Protein AF-A0A2V0QUT0-F1 (afdb_monomer_lite)

Organism: Pseudomonas syringae pv. actinidiae (NCBI:txid103796)

Foldseek 3Di:
DDDDDDDDDDDDDDDDDPPPVVPVVVVVVVVVVVVVVVVVVVPPDPPPPPPPPQPPVNVVVLVVVLLVVQLVPFLVVCCVVLVHDSVLSSVLSNVLVVVLVVLVVVLVVVVVVVCVVPVDDPDPVVVVVSVVVSLVVSLVVSLVVCCVSSVHDSVVSSVVSVVSVVVVVVVVVVSVVVSVVVVVVVVVVVVVVVVD

Secondary structure (DSSP, 8-state):
--------------------TTHHHHHHHHHHHHHHHHHHHTTS-----------HHHHHHHHHHHHHHHHHHHHHHHHHHHT--HHHHHHHHHHHHHHHHHHHHHHHHHHHHHHHHH-----HHHHHHHHHHHHHHHHHHHHHHHHHHHT--HHHHHHHHHHHHHHHHHHHHHHHHHHHHHHHHHHHHHHHHH--

Radius of gyration: 34.72 Å; chains: 1; bounding box: 83×50×93 Å

Sequence (196 aa):
MNNSWPSLIGFTDGNDFQINANTDDNAAMNEQKDSLNMTHSKQHTRQQPPVVHKTIRERALHATLFEVGGVILVAPLLAWIMDHSLAMMGIMTVMISTIAMLWNMLYNALFDRLRSRFGFAMTAMTRILHAIGFEAGLILAVVPLAAWWLSISLMQAFWLDIGLLLMFLPYTMLFNWAYDAVRERLVQRRMASCEA

Structure (mmCIF, N/CA/C/O backbone):
data_AF-A0A2V0QUT0-F1
#
_entry.id   AF-A0A2V0QUT0-F1
#
loop_
_atom_site.group_PDB
_atom_site.id
_atom_site.type_symbol
_atom_site.label_atom_id
_atom_site.label_alt_id
_atom_site.label_comp_id
_atom_site.label_asym_id
_atom_site.label_entity_id
_atom_site.label_seq_id
_atom_site.pdbx_PDB_ins_code
_atom_site.Cartn_x
_atom_site.Cartn_y
_atom_site.Cartn_z
_atom_site.occupancy
_atom_site.B_iso_or_equiv
_atom_site.auth_seq_id
_atom_site.auth_comp_id
_atom_site.auth_asym_id
_atom_site.auth_atom_id
_atom_site.pdbx_PDB_model_num
ATOM 1 N N . MET A 1 1 ? -47.576 36.867 56.689 1.00 32.44 1 MET A N 1
ATOM 2 C CA . MET A 1 1 ? -48.848 37.375 57.244 1.00 32.44 1 MET A CA 1
ATOM 3 C C . MET A 1 1 ? -49.885 36.270 57.143 1.00 32.44 1 MET A C 1
ATOM 5 O O . MET A 1 1 ? -50.057 35.757 56.048 1.00 32.44 1 MET A O 1
ATOM 9 N N . ASN A 1 2 ? -50.539 35.977 58.272 1.00 31.81 2 ASN A N 1
ATOM 10 C CA . ASN A 1 2 ? -51.772 35.195 58.450 1.00 31.81 2 ASN A CA 1
ATOM 11 C C . ASN A 1 2 ? -51.631 33.665 58.279 1.00 31.81 2 ASN A C 1
ATOM 13 O O . ASN A 1 2 ? -51.562 33.185 57.157 1.00 31.81 2 ASN A O 1
ATOM 17 N N . ASN A 1 3 ? -51.373 32.854 59.310 1.00 35.22 3 ASN A N 1
ATOM 18 C CA . ASN A 1 3 ? -52.036 32.600 60.608 1.00 35.22 3 ASN A CA 1
ATOM 19 C C . ASN A 1 3 ? -53.264 31.672 60.514 1.00 35.22 3 ASN A C 1
ATOM 21 O O . ASN A 1 3 ? -54.141 31.844 59.676 1.00 35.22 3 ASN A O 1
ATOM 25 N N . SER A 1 4 ? -53.329 30.784 61.514 1.00 33.59 4 SER A N 1
ATOM 26 C CA . SER A 1 4 ? -54.497 30.089 62.082 1.00 33.59 4 SER A CA 1
ATOM 27 C C . SER A 1 4 ? -55.149 28.937 61.307 1.00 33.59 4 SER A C 1
ATOM 29 O O . SER A 1 4 ? -56.007 29.132 60.456 1.00 33.59 4 SER A O 1
ATOM 31 N N . TRP A 1 5 ? -54.850 27.722 61.773 1.00 35.72 5 TRP A N 1
ATOM 32 C CA . TRP A 1 5 ? -55.839 26.650 61.922 1.00 35.72 5 TRP A CA 1
ATOM 33 C C . TRP A 1 5 ? -56.572 26.818 63.270 1.00 35.72 5 TRP A C 1
ATOM 35 O O . TRP A 1 5 ? -55.894 27.045 64.276 1.00 35.72 5 TRP A O 1
ATOM 45 N N . PRO A 1 6 ? -57.904 26.652 63.339 1.00 43.53 6 PRO A N 1
ATOM 46 C CA . PRO A 1 6 ? -58.617 26.215 64.544 1.00 43.53 6 PRO A CA 1
ATOM 47 C C . PRO A 1 6 ? -59.059 24.743 64.369 1.00 43.53 6 PRO A C 1
ATOM 49 O O . PRO A 1 6 ? -59.550 24.383 63.306 1.00 43.53 6 PRO A O 1
ATOM 52 N N . SER A 1 7 ? -58.678 23.823 65.271 1.00 43.28 7 SER A N 1
ATOM 53 C CA . SER A 1 7 ? -59.459 23.392 66.457 1.00 43.28 7 SER A CA 1
ATOM 54 C C . SER A 1 7 ? -60.676 22.517 66.023 1.00 43.28 7 SER A C 1
ATOM 56 O O . SER A 1 7 ? -61.341 22.859 65.061 1.00 43.28 7 SER A O 1
ATOM 58 N N . LEU A 1 8 ? -61.073 21.358 66.564 1.00 34.62 8 LEU A N 1
ATOM 59 C CA . LEU A 1 8 ? -60.828 20.563 67.771 1.00 34.62 8 LEU A CA 1
ATOM 60 C C . LEU A 1 8 ? -61.468 19.166 67.561 1.00 34.62 8 LEU A C 1
ATOM 62 O O . LEU A 1 8 ? -62.485 19.057 66.889 1.00 34.62 8 LEU A O 1
ATOM 66 N N . ILE A 1 9 ? -60.896 18.156 68.224 1.00 40.31 9 ILE A N 1
ATOM 67 C CA . ILE A 1 9 ? -61.542 17.003 68.888 1.00 40.31 9 ILE A CA 1
ATOM 68 C C . ILE A 1 9 ? -62.570 16.173 68.087 1.00 40.31 9 ILE A C 1
ATOM 70 O O . ILE A 1 9 ? -63.722 16.555 67.912 1.00 40.31 9 ILE A O 1
ATOM 74 N N . GLY A 1 10 ? -62.185 14.925 67.808 1.00 33.28 10 GLY A N 1
ATOM 75 C CA . GLY A 1 10 ? -63.090 13.782 67.681 1.00 33.28 10 GLY A CA 1
ATOM 76 C C . GLY A 1 10 ? -62.512 12.603 68.464 1.00 33.28 10 GLY A C 1
ATOM 77 O O . GLY A 1 10 ? -61.529 12.006 68.042 1.00 33.28 10 GLY A O 1
ATOM 78 N N . PHE A 1 11 ? -63.078 12.332 69.638 1.00 38.91 11 PHE A N 1
ATOM 79 C CA . PHE A 1 11 ? -62.821 11.151 70.461 1.00 38.91 11 PHE A CA 1
ATOM 80 C C . PHE A 1 11 ? -63.649 9.986 69.908 1.00 38.91 11 PHE A C 1
ATOM 82 O O . PHE A 1 11 ? -64.872 10.108 69.866 1.00 38.91 11 PHE A O 1
ATOM 89 N N . THR A 1 12 ? -63.013 8.876 69.524 1.00 38.84 12 THR A N 1
ATOM 90 C CA . THR A 1 12 ? -63.654 7.553 69.425 1.00 38.84 12 THR A CA 1
ATOM 91 C C . THR A 1 12 ? -62.654 6.461 69.801 1.00 38.84 12 THR A C 1
ATOM 93 O O . THR A 1 12 ? -61.480 6.534 69.444 1.00 38.84 12 THR A O 1
ATOM 96 N N . ASP A 1 13 ? -63.161 5.499 70.563 1.00 35.38 13 ASP A N 1
ATOM 97 C CA . ASP A 1 13 ? -62.482 4.479 71.357 1.00 35.38 13 ASP A CA 1
ATOM 98 C C . ASP A 1 13 ? -61.551 3.499 70.628 1.00 35.38 13 ASP A C 1
ATOM 100 O O . ASP A 1 13 ? -61.752 3.149 69.471 1.00 35.38 13 ASP A O 1
ATOM 104 N N . GLY A 1 14 ? -60.632 2.946 71.430 1.00 43.31 14 GLY A N 1
ATOM 105 C CA . GLY A 1 14 ? -60.569 1.498 71.636 1.00 43.31 14 GLY A CA 1
ATOM 106 C C . GLY A 1 14 ? -59.837 0.673 70.585 1.00 43.31 14 GLY A C 1
ATOM 107 O O . GLY A 1 14 ? -60.433 0.245 69.611 1.00 43.31 14 GLY A O 1
ATOM 108 N N . ASN A 1 15 ? -58.581 0.342 70.900 1.00 43.31 15 ASN A N 1
ATOM 109 C CA . ASN A 1 15 ? -57.864 -0.859 70.458 1.00 43.31 15 ASN A CA 1
ATOM 110 C C . ASN A 1 15 ? -58.026 -1.254 68.984 1.00 43.31 15 ASN A C 1
ATOM 112 O O . ASN A 1 15 ? -58.751 -2.192 68.697 1.00 43.31 15 ASN A O 1
ATOM 116 N N . ASP A 1 16 ? -57.254 -0.633 68.094 1.00 39.16 16 ASP A N 1
ATOM 117 C CA . ASP A 1 16 ? -56.779 -1.283 66.867 1.00 39.16 16 ASP A CA 1
ATOM 118 C C . ASP A 1 16 ? -55.697 -0.417 66.216 1.00 39.16 16 ASP A C 1
ATOM 120 O O . ASP A 1 16 ? -55.993 0.424 65.378 1.00 39.16 16 ASP A O 1
ATOM 124 N N . PHE A 1 17 ? -54.436 -0.584 66.629 1.00 39.31 17 PHE A N 1
ATOM 125 C CA . PHE A 1 17 ? -53.277 -0.436 65.736 1.00 39.31 17 PHE A CA 1
ATOM 126 C C . PHE A 1 17 ? -51.996 -0.875 66.464 1.00 39.31 17 PHE A C 1
ATOM 128 O O . PHE A 1 17 ? -51.245 -0.080 67.027 1.00 39.31 17 PHE A O 1
ATOM 135 N N . GLN A 1 18 ? -51.726 -2.182 66.454 1.00 35.16 18 GLN A N 1
ATOM 136 C CA . GLN A 1 18 ? -50.342 -2.650 66.512 1.00 35.16 18 GLN A CA 1
ATOM 137 C C . GLN A 1 18 ? -49.677 -2.165 65.217 1.00 35.16 18 GLN A C 1
ATOM 139 O O . GLN A 1 18 ? -49.856 -2.776 64.164 1.00 35.16 18 GLN A O 1
ATOM 144 N N . ILE A 1 19 ? -48.956 -1.041 65.278 1.00 44.16 19 ILE A N 1
ATOM 145 C CA . ILE A 1 19 ? -48.041 -0.636 64.208 1.00 44.16 19 ILE A CA 1
ATOM 146 C C . ILE A 1 19 ? -46.999 -1.745 64.104 1.00 44.16 19 ILE A C 1
ATOM 148 O O . ILE A 1 19 ? -46.105 -1.878 64.939 1.00 44.16 19 ILE A O 1
ATOM 152 N N . ASN A 1 20 ? -47.157 -2.576 63.081 1.00 45.06 20 ASN A N 1
ATOM 153 C CA . ASN A 1 20 ? -46.173 -3.555 62.671 1.00 45.06 20 ASN A CA 1
ATOM 154 C C . ASN A 1 20 ? -44.967 -2.802 62.087 1.00 45.06 20 ASN A C 1
ATOM 156 O O . ASN A 1 20 ? -44.839 -2.670 60.872 1.00 45.06 20 ASN A O 1
ATOM 160 N N . ALA A 1 21 ? -44.087 -2.310 62.966 1.00 49.50 21 ALA A N 1
ATOM 161 C CA . ALA A 1 21 ? -42.884 -1.542 62.632 1.00 49.50 21 ALA A CA 1
ATOM 162 C C . ALA A 1 21 ? -41.866 -2.306 61.756 1.00 49.50 21 ALA A C 1
ATOM 164 O O . ALA A 1 21 ? -40.842 -1.754 61.386 1.00 49.50 21 ALA A O 1
ATOM 165 N N . ASN A 1 22 ? -42.143 -3.562 61.393 1.00 50.84 22 ASN A N 1
ATOM 166 C CA . ASN A 1 22 ? -41.326 -4.337 60.463 1.00 50.84 22 ASN A CA 1
ATOM 167 C C . ASN A 1 22 ? -41.814 -4.272 59.006 1.00 50.84 22 ASN A C 1
ATOM 169 O O . ASN A 1 22 ? -41.121 -4.776 58.125 1.00 50.84 22 ASN A O 1
ATOM 173 N N . THR A 1 23 ? -42.996 -3.722 58.711 1.00 54.34 23 THR A N 1
ATOM 174 C CA . THR A 1 23 ? -43.533 -3.749 57.330 1.00 54.34 23 THR A CA 1
ATOM 175 C C . THR A 1 23 ? -43.026 -2.574 56.492 1.00 54.34 23 THR A C 1
ATOM 177 O O . THR A 1 23 ? -42.686 -2.763 55.324 1.00 54.34 23 THR A O 1
ATOM 180 N N . ASP A 1 24 ? -42.870 -1.399 57.103 1.00 53.47 24 ASP A N 1
ATOM 181 C CA . ASP A 1 24 ? -42.506 -0.166 56.393 1.00 53.47 24 ASP A CA 1
ATOM 182 C C . ASP A 1 24 ? -41.013 -0.125 56.012 1.00 53.47 24 ASP A C 1
ATOM 184 O O . ASP A 1 24 ? -40.660 0.270 54.899 1.00 53.47 24 ASP A O 1
ATOM 188 N N . ASP A 1 25 ? -40.135 -0.650 56.873 1.00 55.19 25 ASP A N 1
ATOM 189 C CA . ASP A 1 25 ? -38.687 -0.712 56.617 1.00 55.19 25 ASP A CA 1
ATOM 190 C C . ASP A 1 25 ? -38.337 -1.676 55.470 1.00 55.19 25 ASP A C 1
ATOM 192 O O . ASP A 1 25 ? -37.432 -1.425 54.668 1.00 55.19 25 ASP A O 1
ATOM 196 N N . ASN A 1 26 ? -39.086 -2.777 55.349 1.00 55.16 26 ASN A N 1
ATOM 197 C CA . ASN A 1 26 ? -38.903 -3.746 54.271 1.00 55.16 26 ASN A CA 1
ATOM 198 C C . ASN A 1 26 ? -39.417 -3.214 52.927 1.00 55.16 26 ASN A C 1
ATOM 200 O O . ASN A 1 26 ? -38.817 -3.522 51.896 1.00 55.16 26 ASN A O 1
ATOM 204 N N . ALA A 1 27 ? -40.475 -2.395 52.929 1.00 59.78 27 ALA A N 1
ATOM 205 C CA . ALA A 1 27 ? -41.004 -1.752 51.728 1.00 59.78 27 ALA A CA 1
ATOM 206 C C . ALA A 1 27 ? -40.027 -0.699 51.177 1.00 59.78 27 ALA A C 1
ATOM 208 O O . ALA A 1 27 ? -39.638 -0.780 50.010 1.00 59.78 27 ALA A O 1
ATOM 209 N N . ALA A 1 28 ? -39.526 0.198 52.034 1.00 60.75 28 ALA A N 1
ATOM 210 C CA . ALA A 1 28 ? -38.557 1.224 51.640 1.00 60.75 28 ALA A CA 1
ATOM 211 C C . ALA A 1 28 ? -37.230 0.616 51.145 1.00 60.75 28 ALA A C 1
ATOM 213 O O . ALA A 1 28 ? -36.623 1.099 50.185 1.00 60.75 28 ALA A O 1
ATOM 214 N N . MET A 1 29 ? -36.786 -0.490 51.755 1.00 59.19 29 MET A N 1
ATOM 215 C CA . MET A 1 29 ? -35.573 -1.186 51.327 1.00 59.19 29 MET A CA 1
ATOM 216 C C . MET A 1 29 ? -35.761 -1.962 50.011 1.00 59.19 29 MET A C 1
ATOM 218 O O . MET A 1 29 ? -34.781 -2.157 49.288 1.00 59.19 29 MET A O 1
ATOM 222 N N . ASN A 1 30 ? -36.989 -2.368 49.662 1.00 60.34 30 ASN A N 1
ATOM 223 C CA . ASN A 1 30 ? -37.300 -2.977 48.365 1.00 60.34 30 ASN A CA 1
ATOM 224 C C . ASN A 1 30 ? -37.398 -1.925 47.251 1.00 60.34 30 ASN A C 1
ATOM 226 O O . ASN A 1 30 ? -36.818 -2.125 46.190 1.00 60.34 30 ASN A O 1
ATOM 230 N N . GLU A 1 31 ? -38.007 -0.765 47.509 1.00 63.84 31 GLU A N 1
ATOM 231 C CA . GLU A 1 31 ? -38.060 0.348 46.545 1.00 63.84 31 GLU A CA 1
ATOM 232 C C . GLU A 1 31 ? -36.667 0.941 46.261 1.00 63.84 31 GLU A C 1
ATOM 234 O O . GLU A 1 31 ? -36.337 1.279 45.119 1.00 63.84 31 GLU A O 1
ATOM 239 N N . GLN A 1 32 ? -35.793 1.001 47.273 1.00 62.59 32 GLN A N 1
ATOM 240 C CA . GLN A 1 32 ? -34.389 1.397 47.108 1.00 62.59 32 GLN A CA 1
ATOM 241 C C . GLN A 1 32 ? -33.596 0.354 46.294 1.00 62.59 32 GLN A C 1
ATOM 243 O O . GLN A 1 32 ? -32.784 0.709 45.440 1.00 62.59 32 GLN A O 1
ATOM 248 N N . LYS A 1 33 ? -33.826 -0.946 46.521 1.00 60.00 33 LYS A N 1
ATOM 249 C CA . LYS A 1 33 ? -33.198 -2.025 45.735 1.00 60.00 33 LYS A CA 1
ATOM 250 C C . LYS A 1 33 ? -33.707 -2.052 44.297 1.00 60.00 33 LYS A C 1
ATOM 252 O O . LYS A 1 33 ? -32.902 -2.242 43.389 1.00 60.00 33 LYS A O 1
ATOM 257 N N . ASP A 1 34 ? -34.990 -1.796 44.079 1.00 62.72 34 ASP A N 1
ATOM 258 C CA . ASP A 1 34 ? -35.591 -1.732 42.748 1.00 62.72 34 ASP A CA 1
ATOM 259 C C . ASP A 1 34 ? -35.141 -0.487 41.981 1.00 62.72 34 ASP A C 1
ATOM 261 O O . ASP A 1 34 ? -34.829 -0.582 40.795 1.00 62.72 34 ASP A O 1
ATOM 265 N N . SER A 1 35 ? -34.987 0.661 42.645 1.00 61.22 35 SER A N 1
ATOM 266 C CA . SER A 1 35 ? -34.409 1.870 42.038 1.00 61.22 35 SER A CA 1
ATOM 267 C C . SER A 1 35 ? -32.905 1.734 41.754 1.00 61.22 35 SER A C 1
ATOM 269 O O . SER A 1 35 ? -32.439 2.180 40.699 1.00 61.22 35 SER A O 1
ATOM 271 N N . LEU A 1 36 ? -32.140 1.042 42.608 1.00 64.81 36 LEU A N 1
ATOM 272 C CA . LEU A 1 36 ? -30.736 0.690 42.347 1.00 64.81 36 LEU A CA 1
ATOM 273 C C . LEU A 1 36 ? -30.593 -0.332 41.206 1.00 64.81 36 LEU A C 1
ATOM 275 O O . LEU A 1 36 ? -29.752 -0.143 40.323 1.00 64.81 36 LEU A O 1
ATOM 279 N N . ASN A 1 37 ? -31.456 -1.350 41.146 1.00 58.41 37 ASN A N 1
ATOM 280 C CA . ASN A 1 37 ? -31.514 -2.310 40.038 1.00 58.41 37 ASN A CA 1
ATOM 281 C C . ASN A 1 37 ? -31.950 -1.637 38.723 1.00 58.41 37 ASN A C 1
ATOM 283 O O . ASN A 1 37 ? -31.393 -1.930 37.664 1.00 58.41 37 ASN A O 1
ATOM 287 N N . MET A 1 38 ? -32.876 -0.674 38.778 1.00 59.25 38 MET A N 1
ATOM 288 C CA . MET A 1 38 ? -33.303 0.146 37.633 1.00 59.25 38 MET A CA 1
ATOM 289 C C . MET A 1 38 ? -32.216 1.105 37.138 1.00 59.25 38 MET A C 1
ATOM 291 O O . MET A 1 38 ? -32.172 1.431 35.950 1.00 59.25 38 MET A O 1
ATOM 295 N N . THR A 1 39 ? -31.321 1.548 38.021 1.00 56.06 39 THR A N 1
ATOM 296 C CA . THR A 1 39 ? -30.190 2.409 37.647 1.00 56.06 39 THR A CA 1
ATOM 297 C C . THR A 1 39 ? -29.043 1.584 37.053 1.00 56.06 39 THR A C 1
ATOM 299 O O . THR A 1 39 ? -28.431 2.005 36.070 1.00 56.06 39 THR A O 1
ATOM 302 N N . HIS A 1 40 ? -28.813 0.365 37.557 1.00 53.00 40 HIS A N 1
ATOM 303 C CA . HIS A 1 40 ? -27.821 -0.563 37.004 1.00 53.00 40 HIS A CA 1
ATOM 304 C C . HIS A 1 40 ? -28.252 -1.236 35.687 1.00 53.00 40 HIS A C 1
ATOM 306 O O . HIS A 1 40 ? -27.394 -1.499 34.841 1.00 53.00 40 HIS A O 1
ATOM 312 N N . SER A 1 41 ? -29.551 -1.461 35.443 1.00 52.38 41 SER A N 1
ATOM 313 C CA . SER A 1 41 ? -30.016 -2.066 34.178 1.00 52.38 41 SER A CA 1
ATOM 314 C C . SER A 1 41 ? -29.952 -1.104 32.982 1.00 52.38 41 SER A C 1
ATOM 316 O O . SER A 1 41 ? -29.818 -1.537 31.835 1.00 52.38 41 SER A O 1
ATOM 318 N N . LYS A 1 42 ? -29.962 0.214 33.224 1.00 49.19 42 LYS A N 1
ATOM 319 C CA . LYS A 1 42 ? -29.945 1.228 32.156 1.00 49.19 42 LYS A CA 1
ATOM 320 C C . LYS A 1 42 ? -28.586 1.437 31.481 1.00 49.19 42 LYS A C 1
ATOM 322 O O . LYS A 1 42 ? -28.530 2.158 30.487 1.00 49.19 42 LYS A O 1
ATOM 327 N N . GLN A 1 43 ? -27.501 0.818 31.955 1.00 50.22 43 GLN A N 1
ATOM 328 C CA . GLN A 1 43 ? -26.152 1.094 31.432 1.00 50.22 43 GLN A CA 1
ATOM 329 C C . GLN A 1 43 ? -25.516 -0.012 30.575 1.00 50.22 43 GLN A C 1
ATOM 331 O O . GLN A 1 43 ? -24.458 0.232 29.996 1.00 50.22 43 GLN A O 1
ATOM 336 N N . HIS A 1 44 ? -26.158 -1.171 30.382 1.00 49.75 44 HIS A N 1
ATOM 337 C CA . HIS A 1 44 ? -25.551 -2.289 29.635 1.00 49.75 44 HIS A CA 1
ATOM 338 C C . HIS A 1 44 ? -26.181 -2.642 28.283 1.00 49.75 44 HIS A C 1
ATOM 340 O O . HIS A 1 44 ? -25.925 -3.714 27.744 1.00 49.75 44 HIS A O 1
ATOM 346 N N . THR A 1 45 ? -26.898 -1.703 27.661 1.00 49.19 45 THR A N 1
ATOM 347 C CA . THR A 1 45 ? -27.343 -1.860 26.267 1.00 49.19 45 THR A CA 1
ATOM 348 C C . THR A 1 45 ? -27.014 -0.622 25.439 1.00 49.19 45 THR A C 1
ATOM 350 O O . THR A 1 45 ? -27.884 -0.024 24.812 1.00 49.19 45 THR A O 1
ATOM 353 N N . ARG A 1 46 ? -25.732 -0.223 25.375 1.00 46.41 46 ARG A N 1
ATOM 354 C CA . ARG A 1 46 ? -25.273 0.454 24.151 1.00 46.41 46 ARG A CA 1
ATOM 355 C C . ARG A 1 46 ? -25.384 -0.582 23.042 1.00 46.41 46 ARG A C 1
ATOM 357 O O . ARG A 1 46 ? -24.475 -1.387 22.857 1.00 46.41 46 ARG A O 1
ATOM 364 N N . GLN A 1 47 ? -26.531 -0.597 22.370 1.00 47.03 47 GLN A N 1
ATOM 365 C CA . GLN A 1 47 ? -26.724 -1.344 21.143 1.00 47.03 47 GLN A CA 1
ATOM 366 C C . GLN A 1 47 ? -25.622 -0.899 20.185 1.00 47.03 47 GLN A C 1
ATOM 368 O O . GLN A 1 47 ? -25.636 0.220 19.674 1.00 47.03 47 GLN A O 1
ATOM 373 N N . GLN A 1 48 ? -24.606 -1.744 20.019 1.00 45.56 48 GLN A N 1
ATOM 374 C CA . GLN A 1 48 ? -23.706 -1.595 18.892 1.00 45.56 48 GLN A CA 1
ATOM 375 C C . GLN A 1 48 ? -24.597 -1.693 17.649 1.00 45.56 48 GLN A C 1
ATOM 377 O O . GLN A 1 48 ? -25.416 -2.617 17.590 1.00 45.56 48 GLN A O 1
ATOM 382 N N . PRO A 1 49 ? -24.517 -0.740 16.702 1.00 45.75 49 PRO A N 1
ATOM 383 C CA . PRO A 1 49 ? -25.309 -0.821 15.484 1.00 45.75 49 PRO A CA 1
ATOM 384 C C . PRO A 1 49 ? -25.074 -2.199 14.851 1.00 45.75 49 PRO A C 1
ATOM 386 O O . PRO A 1 49 ? -23.937 -2.684 14.898 1.00 45.75 49 PRO A O 1
ATOM 389 N N . PRO A 1 50 ? -26.116 -2.861 14.313 1.00 48.12 50 PRO A N 1
ATOM 390 C CA . PRO A 1 50 ? -25.979 -4.187 13.730 1.00 48.12 50 PRO A CA 1
ATOM 391 C C . PRO A 1 50 ? -24.838 -4.146 12.716 1.00 48.12 50 PRO A C 1
ATOM 393 O O . PRO A 1 50 ? -24.891 -3.406 11.734 1.00 48.12 50 PRO A O 1
ATOM 396 N N . VAL A 1 51 ? -23.763 -4.881 13.005 1.00 51.53 51 VAL A N 1
ATOM 397 C CA . VAL A 1 51 ? -22.561 -4.890 12.173 1.00 51.53 51 VAL A CA 1
ATOM 398 C C . VAL A 1 51 ? -22.972 -5.528 10.853 1.00 51.53 51 VAL A C 1
ATOM 400 O O . VAL A 1 51 ? -23.108 -6.747 10.774 1.00 51.53 51 VAL A O 1
ATOM 403 N N . VAL A 1 52 ? -23.261 -4.706 9.838 1.00 55.66 52 VAL A N 1
ATOM 404 C CA . VAL A 1 52 ? -23.717 -5.173 8.524 1.00 55.66 52 VAL A CA 1
ATOM 405 C C . VAL A 1 52 ? -22.642 -6.102 7.975 1.00 55.66 52 VAL A C 1
ATOM 407 O O . VAL A 1 52 ? -21.578 -5.666 7.531 1.00 55.66 52 VAL A O 1
ATOM 410 N N . HIS A 1 53 ? -22.893 -7.406 8.061 1.00 53.34 53 HIS A N 1
ATOM 411 C CA . HIS A 1 53 ? -21.922 -8.412 7.676 1.00 53.34 53 HIS A CA 1
ATOM 412 C C . HIS A 1 53 ? -21.843 -8.417 6.148 1.00 53.34 53 HIS A C 1
ATOM 414 O O . HIS A 1 53 ? -22.676 -9.026 5.478 1.00 53.34 53 HIS A O 1
ATOM 420 N N . LYS A 1 54 ? -20.863 -7.690 5.587 1.00 57.69 54 LYS A N 1
ATOM 421 C CA . LYS A 1 54 ? -20.561 -7.724 4.147 1.00 57.69 54 LYS A CA 1
ATOM 422 C C . LYS A 1 54 ? -20.404 -9.187 3.744 1.00 57.69 54 LYS A C 1
ATOM 424 O O . LYS A 1 54 ? -19.504 -9.867 4.253 1.00 57.69 54 LYS A O 1
ATOM 429 N N . THR A 1 55 ? -21.290 -9.662 2.872 1.00 75.56 55 THR A N 1
ATOM 430 C CA . THR A 1 55 ? -21.284 -11.037 2.370 1.00 75.56 55 THR A CA 1
ATOM 431 C C . THR A 1 55 ? -19.927 -11.324 1.730 1.00 75.56 55 THR A C 1
ATOM 433 O O . THR A 1 55 ? -19.324 -10.428 1.141 1.00 75.56 55 THR A O 1
ATOM 436 N N . ILE A 1 56 ? -19.437 -12.565 1.795 1.00 72.94 56 ILE A N 1
ATOM 437 C CA . ILE A 1 56 ? -18.142 -12.949 1.197 1.00 72.94 56 ILE A CA 1
ATOM 438 C C . ILE A 1 56 ? -18.045 -12.520 -0.279 1.00 72.94 56 ILE A C 1
ATOM 440 O O . ILE A 1 56 ? -16.998 -12.057 -0.718 1.00 72.94 56 ILE A O 1
ATOM 444 N N . ARG A 1 57 ? -19.166 -12.561 -1.015 1.00 71.25 57 ARG A N 1
ATOM 445 C CA . ARG A 1 57 ? -19.264 -12.065 -2.397 1.00 71.25 57 ARG A CA 1
ATOM 446 C C . ARG A 1 57 ? -19.020 -10.559 -2.534 1.00 71.25 57 ARG A C 1
ATOM 448 O O . ARG A 1 57 ? -18.330 -10.159 -3.460 1.00 71.25 57 ARG A O 1
ATOM 455 N N . GLU A 1 58 ? -19.536 -9.730 -1.623 1.00 74.81 58 GLU A N 1
ATOM 456 C CA . GLU A 1 58 ? -19.284 -8.277 -1.639 1.00 74.81 58 GLU A CA 1
ATOM 457 C C . GLU A 1 58 ? -17.817 -7.968 -1.334 1.00 74.81 58 GLU A C 1
ATOM 459 O O . GLU A 1 58 ? -17.243 -7.058 -1.921 1.00 74.81 58 GLU A O 1
ATOM 464 N N . ARG A 1 59 ? -17.194 -8.743 -0.439 1.00 76.12 59 ARG A N 1
ATOM 465 C CA . ARG A 1 59 ? -15.773 -8.589 -0.101 1.00 76.12 59 ARG A CA 1
ATOM 466 C C . ARG A 1 59 ? -14.873 -8.978 -1.269 1.00 76.12 59 ARG A C 1
ATOM 468 O O . ARG A 1 59 ? -13.948 -8.239 -1.578 1.00 76.12 59 ARG A O 1
ATOM 475 N N . ALA A 1 60 ? -15.174 -10.099 -1.924 1.00 76.25 60 ALA A N 1
ATOM 476 C CA . ALA A 1 60 ? -14.443 -10.548 -3.102 1.00 76.25 60 ALA A CA 1
ATOM 477 C C . ALA A 1 60 ? -14.585 -9.547 -4.256 1.00 76.25 60 ALA A C 1
ATOM 479 O O . ALA A 1 60 ? -13.580 -9.119 -4.805 1.00 76.25 60 ALA A O 1
ATOM 480 N N . LEU A 1 61 ? -15.810 -9.098 -4.559 1.00 80.56 61 LEU A N 1
ATOM 481 C CA . LEU A 1 61 ? -16.050 -8.094 -5.599 1.00 80.56 61 LEU A CA 1
ATOM 482 C C . LEU A 1 61 ? -15.291 -6.791 -5.311 1.00 80.56 61 LEU A C 1
ATOM 484 O O . LEU A 1 61 ? -14.641 -6.258 -6.203 1.00 80.56 61 LEU A O 1
ATOM 488 N N . HIS A 1 62 ? -15.349 -6.298 -4.070 1.00 77.12 62 HIS A N 1
ATOM 489 C CA . HIS A 1 62 ? -14.621 -5.101 -3.655 1.00 77.12 62 HIS A CA 1
ATOM 490 C C . HIS A 1 62 ? -13.108 -5.282 -3.832 1.00 77.12 62 HIS A C 1
ATOM 492 O O . HIS A 1 62 ? -12.472 -4.418 -4.426 1.00 77.12 62 HIS A O 1
ATOM 498 N N . ALA A 1 63 ? -12.540 -6.396 -3.358 1.00 77.31 63 ALA A N 1
ATOM 499 C CA . ALA A 1 63 ? -11.111 -6.679 -3.488 1.00 77.31 63 ALA A CA 1
ATOM 500 C C . ALA A 1 63 ? -10.678 -6.754 -4.961 1.00 77.31 63 ALA A C 1
ATOM 502 O O . ALA A 1 63 ? -9.709 -6.107 -5.344 1.00 77.31 63 ALA A O 1
ATOM 503 N N . THR A 1 64 ? -11.441 -7.453 -5.806 1.00 81.06 64 THR A N 1
ATOM 504 C CA . THR A 1 64 ? -11.145 -7.559 -7.240 1.00 81.06 64 THR A CA 1
ATOM 505 C C . THR A 1 64 ? -11.262 -6.213 -7.956 1.00 81.06 64 THR A C 1
ATOM 507 O O . THR A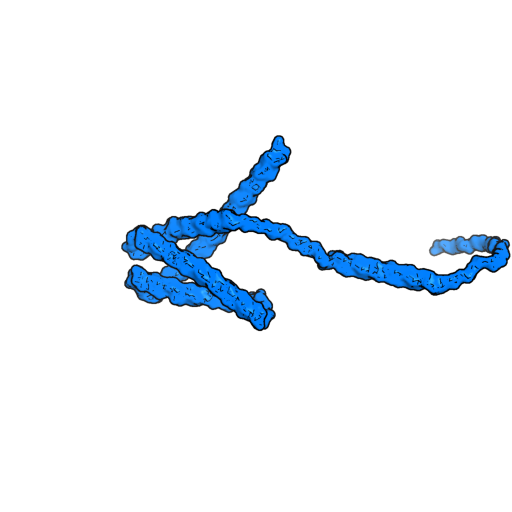 1 64 ? -10.392 -5.867 -8.748 1.00 81.06 64 THR A O 1
ATOM 510 N N . LEU A 1 65 ? -12.305 -5.422 -7.679 1.00 84.12 65 LEU A N 1
ATOM 511 C CA . LEU A 1 65 ? -12.457 -4.075 -8.248 1.00 84.12 65 LEU A CA 1
ATOM 512 C C . LEU A 1 65 ? -11.313 -3.151 -7.824 1.00 84.12 65 LEU A C 1
ATOM 514 O O . LEU A 1 65 ? -10.806 -2.390 -8.646 1.00 84.12 65 LEU A O 1
ATOM 518 N N . PHE A 1 66 ? -10.909 -3.232 -6.558 1.00 82.12 66 PHE A N 1
ATOM 519 C CA . PHE A 1 66 ? -9.807 -2.451 -6.014 1.00 82.12 66 PHE A CA 1
ATOM 520 C C . PHE A 1 66 ? -8.478 -2.806 -6.685 1.00 82.12 66 PHE A C 1
ATOM 522 O O . PHE A 1 66 ? -7.736 -1.908 -7.084 1.00 82.12 66 PHE A O 1
ATOM 529 N N . GLU A 1 67 ? -8.207 -4.101 -6.844 1.00 84.50 67 GLU A N 1
ATOM 530 C CA . GLU A 1 67 ? -6.988 -4.614 -7.467 1.00 84.50 67 GLU A CA 1
ATOM 531 C C . GLU A 1 67 ? -6.921 -4.244 -8.952 1.00 84.50 67 GLU A C 1
ATOM 533 O O . GLU A 1 67 ? -5.935 -3.661 -9.399 1.00 84.50 67 GLU A O 1
ATOM 538 N N . VAL A 1 68 ? -8.002 -4.470 -9.707 1.00 86.06 68 VAL A N 1
ATOM 539 C CA . VAL A 1 68 ? -8.076 -4.101 -11.130 1.00 86.06 68 VAL A CA 1
ATOM 540 C C . VAL A 1 68 ? -7.946 -2.588 -11.317 1.00 86.06 68 VAL A C 1
ATOM 542 O O . VAL A 1 68 ? -7.187 -2.144 -12.178 1.00 86.06 68 VAL A O 1
ATOM 545 N N . GLY A 1 69 ? -8.635 -1.786 -10.500 1.00 85.38 69 GLY A N 1
ATOM 546 C CA . GLY A 1 69 ? -8.514 -0.327 -10.539 1.00 85.38 69 GLY A CA 1
ATOM 547 C C . GLY A 1 69 ? -7.098 0.151 -10.209 1.00 85.38 69 GLY A C 1
ATOM 548 O O . GLY A 1 69 ? -6.580 1.047 -10.876 1.00 85.38 69 GLY A O 1
ATOM 549 N N . GLY A 1 70 ? -6.441 -0.501 -9.246 1.00 85.31 70 GLY A N 1
ATOM 550 C CA . GLY A 1 70 ? -5.057 -0.227 -8.879 1.00 85.31 70 GLY A CA 1
ATOM 551 C C . GLY A 1 70 ? -4.102 -0.522 -10.033 1.00 85.31 70 GLY A C 1
ATOM 552 O O . GLY A 1 70 ? -3.282 0.324 -10.374 1.00 85.31 70 GLY A O 1
ATOM 553 N N . VAL A 1 71 ? -4.251 -1.670 -10.698 1.00 86.38 71 VAL A N 1
ATOM 554 C CA . VAL A 1 71 ? -3.432 -2.036 -11.866 1.00 86.38 71 VAL A CA 1
ATOM 555 C C . VAL A 1 71 ? -3.621 -1.052 -13.020 1.00 86.38 71 VAL A C 1
ATOM 557 O O . VAL A 1 71 ? -2.635 -0.606 -13.605 1.00 86.38 71 VAL A O 1
ATOM 560 N N . ILE A 1 72 ? -4.865 -0.668 -13.321 1.00 88.12 72 ILE A N 1
ATOM 561 C CA . ILE A 1 72 ? -5.177 0.298 -14.386 1.00 88.12 72 ILE A CA 1
ATOM 562 C C . ILE A 1 72 ? -4.570 1.676 -14.096 1.00 88.12 72 ILE A C 1
ATOM 564 O O . ILE A 1 72 ? -4.171 2.367 -15.029 1.00 88.12 72 ILE A O 1
ATOM 568 N N . LEU A 1 73 ? -4.483 2.080 -12.828 1.00 87.94 73 LEU A N 1
ATOM 569 C CA . LEU A 1 73 ? -3.896 3.362 -12.439 1.00 87.94 73 LEU A CA 1
ATOM 570 C C . LEU A 1 73 ? -2.361 3.319 -12.450 1.00 87.94 73 LEU A C 1
ATOM 572 O O . LEU A 1 73 ? -1.709 4.200 -13.008 1.00 87.94 73 LEU A O 1
ATOM 576 N N . VAL A 1 74 ? -1.784 2.299 -11.815 1.00 89.25 74 VAL A N 1
ATOM 577 C CA . VAL A 1 74 ? -0.352 2.244 -11.503 1.00 89.25 74 VAL A CA 1
ATOM 578 C C . VAL A 1 74 ? 0.477 1.782 -12.692 1.00 89.25 74 VAL A C 1
ATOM 580 O O . VAL A 1 74 ? 1.537 2.352 -12.945 1.00 89.25 74 VAL A O 1
ATOM 583 N N . ALA A 1 75 ? 0.007 0.796 -13.460 1.00 89.06 75 ALA A N 1
ATOM 584 C CA . ALA A 1 75 ? 0.804 0.233 -14.546 1.00 89.06 75 ALA A CA 1
ATOM 585 C C . ALA A 1 75 ? 1.132 1.256 -15.655 1.00 89.06 75 ALA A C 1
ATOM 587 O O . ALA A 1 75 ? 2.299 1.321 -16.048 1.00 89.06 75 ALA A O 1
ATOM 588 N N . PRO A 1 76 ? 0.189 2.094 -16.142 1.00 87.75 76 PRO A N 1
ATOM 589 C CA . PRO A 1 76 ? 0.509 3.130 -17.126 1.00 87.75 76 PRO A CA 1
ATOM 590 C C . PRO A 1 76 ? 1.416 4.222 -16.562 1.00 87.75 76 PRO A C 1
ATOM 592 O O . PRO A 1 76 ? 2.301 4.702 -17.266 1.00 87.75 76 PRO A O 1
ATOM 595 N N . LEU A 1 77 ? 1.225 4.593 -15.292 1.00 88.00 77 LEU A N 1
ATOM 596 C CA . LEU A 1 77 ? 2.048 5.603 -14.633 1.00 88.00 77 LEU A CA 1
ATOM 597 C C . LEU A 1 77 ? 3.503 5.134 -14.514 1.00 88.00 77 LEU A C 1
ATOM 599 O O . LEU A 1 77 ? 4.416 5.863 -14.897 1.00 88.00 77 LEU A O 1
ATOM 603 N N . LEU A 1 78 ? 3.720 3.906 -14.036 1.00 88.81 78 LEU A N 1
ATOM 604 C CA . LEU A 1 78 ? 5.056 3.318 -13.948 1.00 88.81 78 LEU A CA 1
ATOM 605 C C . LEU A 1 78 ? 5.685 3.136 -15.330 1.00 88.81 78 LEU A C 1
ATOM 607 O O . LEU A 1 78 ? 6.865 3.431 -15.489 1.00 88.81 78 LEU A O 1
ATOM 611 N N . ALA A 1 79 ? 4.909 2.712 -16.332 1.00 89.44 79 ALA A N 1
ATOM 612 C CA . ALA A 1 79 ? 5.398 2.562 -17.704 1.00 89.44 79 ALA A CA 1
ATOM 613 C C . ALA A 1 79 ? 5.884 3.894 -18.279 1.00 89.44 79 ALA A C 1
ATOM 615 O O . ALA A 1 79 ? 6.928 3.940 -18.922 1.00 89.44 79 ALA A O 1
ATOM 616 N N . TRP A 1 80 ? 5.160 4.976 -17.992 1.00 88.44 80 TRP A N 1
ATOM 617 C CA . TRP A 1 80 ? 5.525 6.316 -18.431 1.00 88.44 80 TRP A CA 1
ATOM 618 C C . TRP A 1 80 ? 6.761 6.871 -17.710 1.00 88.44 80 TRP A C 1
ATOM 620 O O . TRP A 1 80 ? 7.616 7.472 -18.351 1.00 88.44 80 TRP A O 1
ATOM 630 N N . ILE A 1 81 ? 6.883 6.658 -16.395 1.00 87.25 81 ILE A N 1
ATOM 631 C CA . ILE A 1 81 ? 8.023 7.165 -15.610 1.00 87.25 81 ILE A CA 1
ATOM 632 C C . ILE A 1 81 ? 9.302 6.361 -15.888 1.00 87.25 81 ILE A C 1
ATOM 634 O O . ILE A 1 81 ? 10.386 6.937 -15.942 1.00 87.25 81 ILE A O 1
ATOM 638 N N . MET A 1 82 ? 9.184 5.039 -16.027 1.00 86.69 82 MET A N 1
ATOM 639 C CA . MET A 1 82 ? 10.325 4.121 -16.125 1.00 86.69 82 MET A CA 1
ATOM 640 C C . MET A 1 82 ? 10.678 3.737 -17.570 1.00 86.69 82 MET A C 1
ATOM 642 O O . MET A 1 82 ? 11.579 2.931 -17.769 1.00 86.69 82 MET A O 1
ATOM 646 N N . ASP A 1 83 ? 9.968 4.283 -18.563 1.00 85.88 83 ASP A N 1
ATOM 647 C CA . ASP A 1 83 ? 10.154 4.009 -19.999 1.00 85.88 83 ASP A CA 1
ATOM 648 C C . ASP A 1 83 ? 10.169 2.502 -20.340 1.00 85.88 83 ASP A C 1
ATOM 650 O O . ASP A 1 83 ? 10.942 1.998 -21.156 1.00 85.88 83 ASP A O 1
ATOM 654 N N . HIS A 1 84 ? 9.301 1.745 -19.665 1.00 87.62 84 HIS A N 1
ATOM 655 C CA . HIS A 1 84 ? 9.168 0.299 -19.826 1.00 87.62 84 HIS A CA 1
ATOM 656 C C . HIS A 1 84 ? 7.810 -0.081 -20.414 1.00 87.62 84 HIS A C 1
ATOM 658 O O . HIS A 1 84 ? 6.827 0.653 -20.330 1.00 87.62 84 HIS A O 1
ATOM 664 N N . SER A 1 85 ? 7.726 -1.287 -20.987 1.00 91.50 85 SER A N 1
ATOM 665 C CA . SER A 1 85 ? 6.473 -1.777 -21.568 1.00 91.50 85 SER A CA 1
ATOM 666 C C . SER A 1 85 ? 5.346 -1.879 -20.529 1.00 91.50 85 SER A C 1
ATOM 668 O O . SER A 1 85 ? 5.553 -2.327 -19.396 1.00 91.50 85 SER A O 1
ATOM 670 N N . LEU A 1 86 ? 4.121 -1.541 -20.947 1.00 89.31 86 LEU A N 1
ATOM 671 C CA . LEU A 1 86 ? 2.933 -1.601 -20.089 1.00 89.31 86 LEU A CA 1
ATOM 672 C C . LEU A 1 86 ? 2.696 -3.004 -19.513 1.00 89.31 86 LEU A C 1
ATOM 674 O O . LEU A 1 86 ? 2.302 -3.137 -18.360 1.00 89.31 86 LEU A O 1
ATOM 678 N N . ALA A 1 87 ? 2.968 -4.053 -20.293 1.00 88.44 87 ALA A N 1
ATOM 679 C CA . ALA A 1 87 ? 2.824 -5.433 -19.839 1.00 88.44 87 ALA A CA 1
ATOM 680 C C . ALA A 1 87 ? 3.783 -5.757 -18.680 1.00 88.44 87 ALA A C 1
ATOM 682 O O . ALA A 1 87 ? 3.363 -6.329 -17.675 1.00 88.44 87 ALA A O 1
ATOM 683 N N . MET A 1 88 ? 5.050 -5.342 -18.785 1.00 88.19 88 MET A N 1
ATOM 684 C CA . MET A 1 88 ? 6.052 -5.559 -17.736 1.00 88.19 88 MET A CA 1
ATOM 685 C C . MET A 1 88 ? 5.695 -4.812 -16.445 1.00 88.19 88 MET A C 1
ATOM 687 O O . MET A 1 88 ? 5.818 -5.375 -15.356 1.00 88.19 88 MET A O 1
ATOM 691 N N . MET A 1 89 ? 5.206 -3.574 -16.561 1.00 90.88 89 MET A N 1
ATOM 692 C CA . MET A 1 89 ? 4.754 -2.788 -15.406 1.00 90.88 89 MET 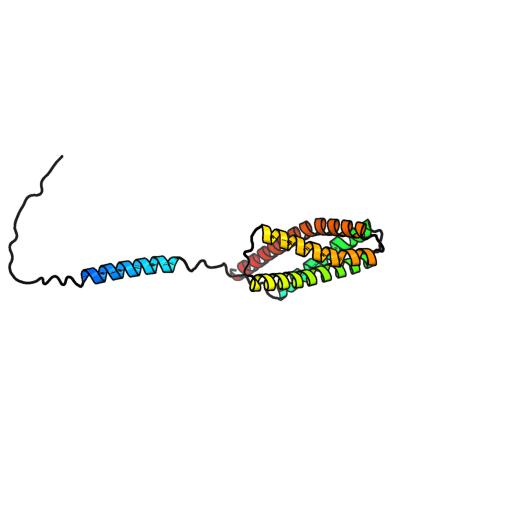A CA 1
ATOM 693 C C . MET A 1 89 ? 3.445 -3.314 -14.812 1.00 90.88 89 MET A C 1
ATOM 695 O O . MET A 1 89 ? 3.260 -3.281 -13.596 1.00 90.88 89 MET A O 1
ATOM 699 N N . GLY A 1 90 ? 2.553 -3.855 -15.644 1.00 89.19 90 GLY A N 1
ATOM 700 C CA . GLY A 1 90 ? 1.326 -4.517 -15.206 1.00 89.19 90 GLY A CA 1
ATOM 701 C C . GLY A 1 90 ? 1.614 -5.736 -14.335 1.00 89.19 90 GLY A C 1
ATOM 702 O O . GLY A 1 90 ? 1.088 -5.832 -13.228 1.00 89.19 90 GLY A O 1
ATOM 703 N N . ILE A 1 91 ? 2.512 -6.620 -14.786 1.00 91.19 91 ILE A N 1
ATOM 704 C CA . ILE A 1 91 ? 2.950 -7.792 -14.008 1.00 91.19 91 ILE A CA 1
ATOM 705 C C . ILE A 1 91 ? 3.572 -7.350 -12.680 1.00 91.19 91 ILE A C 1
ATOM 707 O O . ILE A 1 91 ? 3.199 -7.863 -11.627 1.00 91.19 91 ILE A O 1
ATOM 711 N N . MET A 1 92 ? 4.463 -6.356 -12.713 1.00 90.44 92 MET A N 1
ATOM 712 C CA . MET A 1 92 ? 5.095 -5.822 -11.506 1.00 90.44 92 MET A CA 1
ATOM 713 C C . MET A 1 92 ? 4.063 -5.266 -10.512 1.00 90.44 92 MET A C 1
ATOM 715 O O . MET A 1 92 ? 4.130 -5.553 -9.320 1.00 90.44 92 MET A O 1
ATOM 719 N N . THR A 1 93 ? 3.061 -4.535 -11.001 1.00 89.81 93 THR A N 1
ATOM 720 C CA . THR A 1 93 ? 1.986 -3.971 -10.170 1.00 89.81 93 THR A CA 1
ATOM 721 C C . THR A 1 93 ? 1.143 -5.065 -9.506 1.00 89.81 93 THR A C 1
ATOM 723 O O . THR A 1 93 ? 0.814 -4.972 -8.321 1.00 89.81 93 THR A O 1
ATOM 726 N N . VAL A 1 94 ? 0.829 -6.141 -10.235 1.00 89.75 94 VAL A N 1
ATOM 727 C CA . VAL A 1 94 ? 0.144 -7.318 -9.672 1.00 89.75 94 VAL A CA 1
ATOM 728 C C . VAL A 1 94 ? 1.011 -7.996 -8.603 1.00 89.75 94 VAL A C 1
ATOM 730 O O . VAL A 1 94 ? 0.516 -8.342 -7.531 1.00 89.75 94 VAL A O 1
ATOM 733 N N . MET A 1 95 ? 2.320 -8.132 -8.835 1.00 90.75 95 MET A N 1
ATOM 734 C CA . MET A 1 95 ? 3.243 -8.691 -7.838 1.00 90.75 95 MET A CA 1
ATOM 735 C C . MET A 1 95 ? 3.299 -7.836 -6.566 1.00 90.75 95 MET A C 1
ATOM 737 O O . MET A 1 95 ? 3.162 -8.377 -5.468 1.00 90.75 95 MET A O 1
ATOM 741 N N . ILE A 1 96 ? 3.452 -6.513 -6.698 1.00 90.06 96 ILE A N 1
ATOM 742 C CA . ILE A 1 96 ? 3.496 -5.587 -5.556 1.00 90.06 96 ILE A CA 1
ATOM 743 C C . ILE A 1 96 ? 2.184 -5.635 -4.773 1.00 90.06 96 ILE A C 1
ATOM 745 O O . ILE A 1 96 ? 2.216 -5.774 -3.554 1.00 90.06 96 ILE A O 1
ATOM 749 N N . SER A 1 97 ? 1.034 -5.554 -5.447 1.00 87.31 97 SER A N 1
ATOM 750 C CA . SER A 1 97 ? -0.274 -5.592 -4.773 1.00 87.31 97 SER A CA 1
ATOM 751 C C . SER A 1 97 ? -0.508 -6.916 -4.040 1.00 87.31 97 SER A C 1
ATOM 753 O O . SER A 1 97 ? -0.976 -6.912 -2.900 1.00 87.31 97 SER A O 1
ATOM 755 N N . THR A 1 98 ? -0.087 -8.039 -4.628 1.00 89.06 98 THR A N 1
ATOM 756 C CA . THR A 1 98 ? -0.139 -9.354 -3.975 1.00 89.06 98 THR A CA 1
ATOM 757 C C . THR A 1 98 ? 0.744 -9.394 -2.726 1.00 89.06 98 THR A C 1
ATOM 759 O O . THR A 1 98 ? 0.293 -9.825 -1.663 1.00 89.06 98 THR A O 1
ATOM 762 N N . ILE A 1 99 ? 1.989 -8.915 -2.822 1.00 91.12 99 ILE A N 1
ATOM 763 C CA . ILE A 1 99 ? 2.916 -8.846 -1.682 1.00 91.12 99 ILE A CA 1
ATOM 764 C C . ILE A 1 99 ? 2.353 -7.942 -0.589 1.00 91.12 99 ILE A C 1
ATOM 766 O O . ILE A 1 99 ? 2.340 -8.339 0.574 1.00 91.12 99 ILE A O 1
ATOM 770 N N . ALA A 1 100 ? 1.832 -6.771 -0.952 1.00 88.56 100 ALA A N 1
ATOM 771 C CA . ALA A 1 100 ? 1.235 -5.834 -0.013 1.00 88.56 100 ALA A CA 1
ATOM 772 C C . ALA A 1 100 ? 0.031 -6.449 0.714 1.00 88.56 100 ALA A C 1
ATOM 774 O O . ALA A 1 100 ? -0.085 -6.324 1.933 1.00 88.56 100 ALA A O 1
ATOM 775 N N . MET A 1 101 ? -0.833 -7.173 -0.004 1.00 86.31 101 MET A N 1
ATOM 776 C CA . MET A 1 101 ? -1.973 -7.875 0.585 1.00 86.31 101 MET A CA 1
ATOM 777 C C . MET A 1 101 ? -1.529 -8.966 1.567 1.00 86.31 101 MET A C 1
ATOM 779 O O . MET A 1 101 ? -2.022 -9.012 2.698 1.00 86.31 101 MET A O 1
ATOM 783 N N . LEU A 1 102 ? -0.585 -9.822 1.165 1.00 88.81 102 LEU A N 1
ATOM 784 C CA . LEU A 1 102 ? -0.058 -10.891 2.019 1.00 88.81 102 LEU A CA 1
ATOM 785 C C . LEU A 1 102 ? 0.647 -10.321 3.253 1.00 88.81 102 LEU A C 1
ATOM 787 O O . LEU A 1 102 ? 0.424 -10.803 4.366 1.00 88.81 102 LEU A O 1
ATOM 791 N N . TRP A 1 103 ? 1.447 -9.269 3.073 1.00 93.56 103 TRP A N 1
ATOM 792 C CA . TRP A 1 103 ? 2.129 -8.585 4.164 1.00 93.56 103 TRP A CA 1
ATOM 793 C C . TRP A 1 103 ? 1.143 -7.922 5.126 1.00 93.56 103 TRP A C 1
ATOM 795 O O . TRP A 1 103 ? 1.275 -8.097 6.332 1.00 93.56 103 TRP A O 1
ATOM 805 N N . ASN A 1 104 ? 0.107 -7.244 4.622 1.00 88.75 104 ASN A N 1
ATOM 806 C CA . ASN A 1 104 ? -0.967 -6.680 5.442 1.00 88.75 104 ASN A CA 1
ATOM 807 C C . ASN A 1 104 ? -1.646 -7.742 6.304 1.00 88.75 104 ASN A C 1
ATOM 809 O O . ASN A 1 104 ? -1.800 -7.554 7.510 1.00 88.75 104 ASN A O 1
ATOM 813 N N . MET A 1 105 ? -1.991 -8.893 5.729 1.00 86.44 105 MET A N 1
ATOM 814 C CA . MET A 1 105 ? -2.576 -9.990 6.502 1.00 86.44 105 MET A CA 1
ATOM 815 C C . MET A 1 105 ? -1.607 -10.532 7.562 1.00 86.44 105 MET A C 1
ATOM 817 O O . MET A 1 105 ? -2.001 -10.710 8.717 1.00 86.44 105 MET A O 1
ATOM 821 N N . LEU A 1 106 ? -0.346 -10.768 7.190 1.00 90.75 106 LEU A N 1
ATOM 822 C CA . LEU A 1 106 ? 0.677 -11.310 8.085 1.00 90.75 106 LEU A CA 1
ATOM 823 C C . LEU A 1 106 ? 1.001 -10.354 9.240 1.00 90.75 106 LEU A C 1
ATOM 825 O O . LEU A 1 106 ? 1.029 -10.775 10.397 1.00 90.75 106 LEU A O 1
ATOM 829 N N . TYR A 1 107 ? 1.229 -9.077 8.934 1.00 91.31 107 TYR A N 1
ATOM 830 C CA . TYR A 1 107 ? 1.576 -8.053 9.912 1.00 91.31 107 TYR A CA 1
ATOM 831 C C . TYR A 1 107 ? 0.432 -7.826 10.901 1.00 91.31 107 TYR A C 1
ATOM 833 O O . TYR A 1 107 ? 0.663 -7.840 12.112 1.00 91.31 107 TYR A O 1
ATOM 841 N N . ASN A 1 108 ? -0.806 -7.719 10.404 1.00 90.38 108 ASN A N 1
ATOM 842 C CA . ASN A 1 108 ? -1.986 -7.584 11.258 1.00 90.38 108 ASN A CA 1
ATOM 843 C C . ASN A 1 108 ? -2.136 -8.794 12.189 1.00 90.38 108 ASN A C 1
ATOM 845 O O . ASN A 1 108 ? -2.291 -8.619 13.395 1.00 90.38 108 ASN A O 1
ATOM 849 N N . ALA A 1 109 ? -1.988 -10.019 11.673 1.00 88.25 109 ALA A N 1
ATOM 850 C CA . ALA A 1 109 ? -2.066 -11.230 12.492 1.00 88.25 109 ALA A CA 1
ATOM 851 C C . ALA A 1 109 ? -0.948 -11.311 13.550 1.00 88.25 109 ALA A C 1
ATOM 853 O O . ALA A 1 109 ? -1.198 -11.689 14.700 1.00 88.25 109 ALA A O 1
ATOM 854 N N . LEU A 1 110 ? 0.288 -10.955 13.185 1.00 89.50 110 LEU A N 1
ATOM 855 C CA . LEU A 1 110 ? 1.423 -10.944 14.109 1.00 89.50 110 LEU A CA 1
ATOM 856 C C . LEU A 1 110 ? 1.213 -9.914 15.221 1.00 89.50 110 LEU A C 1
ATOM 858 O O . LEU A 1 110 ? 1.431 -10.215 16.397 1.00 89.50 110 LEU A O 1
ATOM 862 N N . PHE A 1 111 ? 0.766 -8.718 14.854 1.00 88.69 111 PHE A N 1
ATOM 863 C CA . PHE A 1 111 ? 0.527 -7.634 15.789 1.00 88.69 111 PHE A CA 1
ATOM 864 C C . PHE A 1 111 ? -0.654 -7.921 16.719 1.00 88.69 111 PHE A C 1
ATOM 866 O O . PHE A 1 111 ? -0.548 -7.687 17.923 1.00 88.69 111 PHE A O 1
ATOM 873 N N . ASP A 1 112 ? -1.730 -8.520 16.209 1.00 87.62 112 ASP A N 1
ATOM 874 C CA . ASP A 1 112 ? -2.859 -8.971 17.024 1.00 87.62 112 ASP A CA 1
ATOM 875 C C . ASP A 1 112 ? -2.431 -10.044 18.026 1.00 87.62 112 ASP A C 1
ATOM 877 O O . ASP A 1 112 ? -2.787 -9.978 19.207 1.00 87.62 112 ASP A O 1
ATOM 881 N N . ARG A 1 113 ? -1.596 -10.999 17.601 1.00 87.62 113 ARG A N 1
ATOM 882 C CA . ARG A 1 113 ? -1.036 -12.017 18.499 1.00 87.62 113 ARG A CA 1
ATOM 883 C C . ARG A 1 113 ? -0.123 -11.400 19.557 1.00 87.62 113 ARG A C 1
ATOM 885 O O . ARG A 1 113 ? -0.187 -11.792 20.723 1.00 87.62 113 ARG A O 1
ATOM 892 N N . LEU A 1 114 ? 0.705 -10.429 19.173 1.00 87.31 114 LEU A N 1
ATOM 893 C CA . LEU A 1 114 ? 1.577 -9.701 20.092 1.00 87.31 114 LEU A CA 1
ATOM 894 C C . LEU A 1 114 ? 0.746 -8.934 21.123 1.00 87.31 114 LEU A C 1
ATOM 896 O O . LEU A 1 114 ? 0.977 -9.036 22.328 1.00 87.31 114 LEU A O 1
ATOM 900 N N . ARG A 1 115 ? -0.294 -8.243 20.663 1.00 85.44 115 ARG A N 1
ATOM 901 C CA . ARG A 1 115 ? -1.225 -7.523 21.521 1.00 85.44 115 ARG A CA 1
ATOM 902 C C . ARG A 1 115 ? -1.966 -8.459 22.468 1.00 85.44 115 ARG A C 1
ATOM 904 O O . ARG A 1 115 ? -2.057 -8.152 23.651 1.00 85.44 115 ARG A O 1
ATOM 911 N N . SER A 1 116 ? -2.456 -9.598 21.984 1.00 84.12 116 SER A N 1
ATOM 912 C CA . SER A 1 116 ? -3.123 -10.599 22.822 1.00 84.12 116 SER A CA 1
ATOM 913 C C . SER A 1 116 ? -2.193 -11.172 23.890 1.00 84.12 116 SER A C 1
ATOM 915 O O . SER A 1 116 ? -2.669 -11.564 24.951 1.00 84.12 116 SER A O 1
ATOM 917 N N . ARG A 1 117 ? -0.883 -11.238 23.621 1.00 84.81 117 ARG A N 1
ATOM 918 C CA . ARG A 1 117 ? 0.108 -11.763 24.565 1.00 84.81 117 ARG A CA 1
ATOM 919 C C . ARG A 1 117 ? 0.532 -10.743 25.619 1.00 84.81 117 ARG A C 1
ATOM 921 O O . ARG A 1 117 ? 0.756 -11.130 26.759 1.00 84.81 117 ARG A O 1
ATOM 928 N N . PHE A 1 118 ? 0.669 -9.474 25.243 1.00 82.50 118 PHE A N 1
ATOM 929 C CA . PHE A 1 118 ? 1.215 -8.441 26.127 1.00 82.50 118 PHE A CA 1
ATOM 930 C C . PHE A 1 118 ? 0.178 -7.439 26.665 1.00 82.50 118 PHE A C 1
ATOM 932 O O . PHE A 1 118 ? 0.489 -6.660 27.558 1.00 82.50 118 PHE A O 1
ATOM 939 N N . GLY A 1 119 ? -1.055 -7.444 26.151 1.00 79.06 119 GLY A N 1
ATOM 940 C CA . GLY A 1 119 ? -2.170 -6.667 26.703 1.00 79.06 119 GLY A CA 1
ATOM 941 C C . GLY A 1 119 ? -2.067 -5.145 26.541 1.00 79.06 119 GLY A C 1
ATOM 942 O O . GLY A 1 119 ? -2.740 -4.414 27.263 1.00 79.06 119 GLY A O 1
ATOM 943 N N . PHE A 1 120 ? -1.248 -4.633 25.615 1.00 77.50 120 PHE A N 1
ATOM 944 C CA . PHE A 1 120 ? -1.046 -3.187 25.468 1.00 77.50 120 PHE A CA 1
ATOM 945 C C . PHE A 1 120 ? -2.261 -2.457 24.856 1.00 77.50 120 PHE A C 1
ATOM 947 O O . PHE A 1 120 ? -2.927 -2.934 23.925 1.00 77.50 120 PHE A O 1
ATOM 954 N N . ALA A 1 121 ? -2.534 -1.252 25.366 1.00 78.00 121 ALA A N 1
ATOM 955 C CA . ALA A 1 121 ? -3.569 -0.362 24.846 1.00 78.00 121 ALA A CA 1
ATOM 956 C C . ALA A 1 121 ? -3.150 0.271 23.505 1.00 78.00 121 ALA A C 1
ATOM 958 O O . ALA A 1 121 ? -1.988 0.621 23.312 1.00 78.00 121 ALA A O 1
ATOM 959 N N . MET A 1 122 ? -4.108 0.472 22.590 1.00 81.00 122 MET A N 1
ATOM 960 C CA . MET A 1 122 ? -3.891 1.149 21.299 1.00 81.00 122 MET A CA 1
ATOM 961 C C . MET A 1 122 ? -3.787 2.669 21.465 1.00 81.00 122 MET A C 1
ATOM 963 O O . MET A 1 122 ? -4.642 3.424 20.993 1.00 81.00 122 MET A O 1
ATOM 967 N N . THR A 1 123 ? -2.743 3.113 22.161 1.00 88.12 123 THR A N 1
ATOM 968 C CA . THR A 1 123 ? -2.420 4.536 22.313 1.00 88.12 123 THR A CA 1
ATOM 969 C C . THR A 1 123 ? -1.963 5.137 20.980 1.00 88.12 123 THR A C 1
ATOM 971 O O . THR A 1 123 ? -1.592 4.413 20.053 1.00 88.12 123 THR A O 1
ATOM 974 N N . ALA A 1 124 ? -1.965 6.468 20.868 1.00 85.94 124 ALA A N 1
ATOM 975 C CA . ALA A 1 124 ? -1.479 7.154 19.668 1.00 85.94 124 ALA A CA 1
ATOM 976 C C . ALA A 1 124 ? -0.036 6.743 19.311 1.00 85.94 124 ALA A C 1
ATOM 978 O O . ALA A 1 124 ? 0.254 6.461 18.152 1.00 85.94 124 ALA A O 1
ATOM 979 N N . MET A 1 125 ? 0.837 6.601 20.315 1.00 87.50 125 MET A N 1
ATOM 980 C CA . MET A 1 125 ? 2.210 6.116 20.134 1.00 87.50 125 MET A CA 1
ATOM 981 C C . MET A 1 125 ? 2.255 4.691 19.574 1.00 87.50 125 MET A C 1
ATOM 983 O O . MET A 1 125 ? 2.996 4.422 18.634 1.00 87.50 125 MET A O 1
ATOM 987 N N . THR A 1 126 ? 1.425 3.784 20.097 1.00 86.50 126 THR A N 1
ATOM 988 C CA . THR A 1 126 ? 1.337 2.401 19.605 1.00 86.50 126 THR A CA 1
ATOM 989 C C . THR A 1 126 ? 0.894 2.346 18.142 1.00 86.50 126 THR A C 1
ATOM 991 O O . THR A 1 126 ? 1.418 1.540 17.380 1.00 86.50 126 THR A O 1
ATOM 994 N N . ARG A 1 127 ? -0.027 3.226 17.728 1.00 89.12 127 ARG A N 1
ATOM 995 C CA . ARG A 1 127 ? -0.475 3.327 16.329 1.00 89.12 127 ARG A CA 1
ATOM 996 C C . ARG A 1 127 ? 0.625 3.838 15.405 1.00 89.12 127 ARG A C 1
ATOM 998 O O . ARG A 1 127 ? 0.785 3.301 14.318 1.00 89.12 127 ARG A O 1
ATOM 1005 N N . ILE A 1 128 ? 1.389 4.839 15.843 1.00 89.94 128 ILE A N 1
ATOM 1006 C CA . ILE A 1 128 ? 2.525 5.368 15.077 1.00 89.94 128 ILE A CA 1
ATOM 1007 C C . ILE A 1 128 ? 3.594 4.285 14.910 1.00 89.94 128 ILE A C 1
ATOM 1009 O O . ILE A 1 128 ? 4.030 4.031 13.795 1.00 89.94 128 ILE A O 1
ATOM 1013 N N . LEU A 1 129 ? 3.967 3.594 15.992 1.00 89.88 129 LEU A N 1
ATOM 1014 C CA . LEU A 1 129 ? 4.934 2.492 15.933 1.00 89.88 129 LEU A CA 1
ATOM 1015 C C . LEU A 1 129 ? 4.457 1.351 15.029 1.00 89.88 129 LEU A C 1
ATOM 1017 O O . LEU A 1 129 ? 5.252 0.797 14.276 1.00 89.88 129 LEU A O 1
ATOM 1021 N N . HIS A 1 130 ? 3.165 1.024 15.079 1.00 89.06 130 HIS A N 1
ATOM 1022 C CA . HIS A 1 130 ? 2.559 0.037 14.191 1.00 89.06 130 HIS A CA 1
ATOM 1023 C C . HIS A 1 130 ? 2.633 0.472 12.723 1.00 89.06 130 HIS A C 1
ATOM 1025 O O . HIS A 1 130 ? 3.064 -0.304 11.882 1.00 89.06 130 HIS A O 1
ATOM 1031 N N . ALA A 1 131 ? 2.276 1.721 12.412 1.00 89.31 131 ALA A N 1
ATOM 1032 C CA . ALA A 1 131 ? 2.359 2.243 11.050 1.00 89.31 131 ALA A CA 1
ATOM 1033 C C . ALA A 1 131 ? 3.806 2.254 10.531 1.00 89.31 131 ALA A C 1
ATOM 1035 O O . ALA A 1 131 ? 4.059 1.791 9.426 1.00 89.31 131 ALA A O 1
ATOM 1036 N N . ILE A 1 132 ? 4.766 2.700 11.349 1.00 92.12 132 ILE A N 1
ATOM 1037 C CA . ILE A 1 132 ? 6.191 2.702 10.987 1.00 92.12 132 ILE A CA 1
ATOM 1038 C C . ILE A 1 132 ? 6.697 1.274 10.757 1.00 92.12 132 ILE A C 1
ATOM 1040 O O . ILE A 1 132 ? 7.409 1.026 9.790 1.00 92.12 132 ILE A O 1
ATOM 1044 N N . GLY A 1 133 ? 6.340 0.325 11.627 1.00 92.12 133 GLY A N 1
ATOM 1045 C CA . GLY A 1 133 ? 6.754 -1.071 11.477 1.00 92.12 133 GLY A CA 1
ATOM 1046 C C . GLY A 1 133 ? 6.118 -1.757 10.267 1.00 92.12 133 GLY A C 1
ATOM 1047 O O . GLY A 1 133 ? 6.785 -2.540 9.593 1.00 92.12 133 GLY A O 1
ATOM 1048 N N . PHE A 1 134 ? 4.852 -1.448 9.979 1.00 91.62 134 PHE A N 1
ATOM 1049 C CA . PHE A 1 134 ? 4.152 -1.924 8.790 1.00 91.62 134 PHE A CA 1
ATOM 1050 C C . PHE A 1 134 ? 4.853 -1.446 7.518 1.00 91.62 134 PHE A C 1
ATOM 1052 O O . PHE A 1 134 ? 5.222 -2.266 6.675 1.00 91.62 134 PHE A O 1
ATOM 1059 N N . GLU A 1 135 ? 5.087 -0.136 7.443 1.00 92.31 135 GLU A N 1
ATOM 1060 C CA . GLU A 1 135 ? 5.700 0.542 6.306 1.00 92.31 135 GLU A CA 1
ATOM 1061 C C . GLU A 1 135 ? 7.139 0.070 6.081 1.00 92.31 135 GLU A C 1
ATOM 1063 O O . GLU A 1 135 ? 7.503 -0.334 4.983 1.00 92.31 135 GLU A O 1
ATOM 1068 N N . ALA A 1 136 ? 7.946 0.004 7.144 1.00 93.25 136 ALA A N 1
ATOM 1069 C CA . ALA A 1 136 ? 9.315 -0.499 7.062 1.00 93.25 136 ALA A CA 1
ATOM 1070 C C . ALA A 1 136 ? 9.368 -1.949 6.556 1.00 93.25 136 ALA A C 1
ATOM 1072 O O . ALA A 1 136 ? 10.245 -2.303 5.770 1.00 93.25 136 ALA A O 1
ATOM 1073 N N . GLY A 1 137 ? 8.425 -2.788 6.987 1.00 93.25 137 GLY A N 1
ATOM 1074 C CA . GLY A 1 137 ? 8.306 -4.158 6.503 1.00 93.25 137 GLY A CA 1
ATOM 1075 C C . GLY A 1 137 ? 7.955 -4.247 5.018 1.00 93.25 137 GLY A C 1
ATOM 1076 O O . GLY A 1 137 ? 8.556 -5.047 4.301 1.00 93.25 137 GLY A O 1
ATOM 1077 N N . LEU A 1 138 ? 7.033 -3.397 4.549 1.00 92.62 138 LEU A N 1
ATOM 1078 C CA . LEU A 1 138 ? 6.701 -3.300 3.127 1.00 92.62 138 LEU A CA 1
ATOM 1079 C C . LEU A 1 138 ? 7.888 -2.823 2.301 1.00 92.62 138 LEU A C 1
ATOM 1081 O O . LEU A 1 138 ? 8.224 -3.485 1.323 1.00 92.62 138 LEU A O 1
ATOM 1085 N N . ILE A 1 139 ? 8.566 -1.756 2.725 1.00 93.75 139 ILE A N 1
ATOM 1086 C CA . ILE A 1 139 ? 9.763 -1.226 2.062 1.00 93.75 139 ILE A CA 1
ATOM 1087 C C . ILE A 1 139 ? 10.808 -2.336 1.890 1.00 93.75 139 ILE A C 1
ATOM 1089 O O . ILE A 1 139 ? 11.337 -2.530 0.797 1.00 93.75 139 ILE A O 1
ATOM 1093 N N . LEU A 1 140 ? 11.073 -3.121 2.939 1.00 94.81 140 LEU A N 1
ATOM 1094 C CA . LEU A 1 140 ? 12.041 -4.222 2.885 1.00 94.81 140 LEU A CA 1
ATOM 1095 C C . LEU A 1 140 ? 11.644 -5.354 1.923 1.00 94.81 140 LEU A C 1
ATOM 1097 O O . LEU A 1 140 ? 12.525 -6.074 1.458 1.00 94.81 140 LEU A O 1
ATOM 1101 N N . ALA A 1 141 ? 10.357 -5.522 1.615 1.00 93.12 141 ALA A N 1
ATOM 1102 C CA . ALA A 1 141 ? 9.882 -6.520 0.657 1.00 93.12 141 ALA A CA 1
ATOM 1103 C C . ALA A 1 141 ? 9.796 -5.965 -0.776 1.00 93.12 141 ALA A C 1
ATOM 1105 O O . ALA A 1 141 ? 10.232 -6.614 -1.728 1.00 93.12 141 ALA A O 1
ATOM 1106 N N . VAL A 1 142 ? 9.240 -4.763 -0.934 1.00 92.81 142 VAL A N 1
ATOM 1107 C CA . VAL A 1 142 ? 8.893 -4.157 -2.224 1.00 92.81 142 VAL A CA 1
ATOM 1108 C C . VAL A 1 142 ? 10.097 -3.479 -2.872 1.00 92.81 142 VAL A C 1
ATOM 1110 O O . VAL A 1 142 ? 10.322 -3.674 -4.066 1.00 92.81 142 VAL A O 1
ATOM 1113 N N . VAL A 1 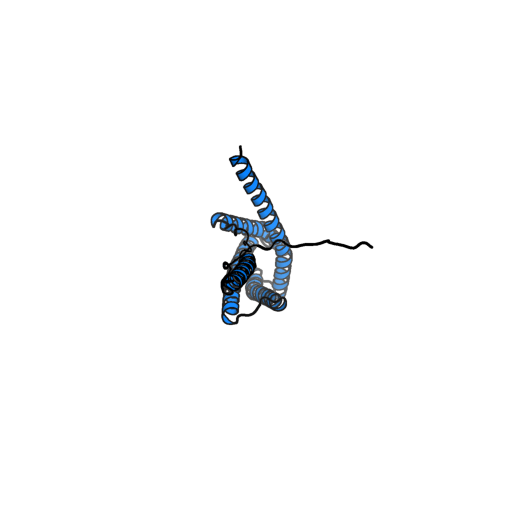143 ? 10.915 -2.741 -2.115 1.00 95.06 143 VAL A N 1
ATOM 1114 C CA . VAL A 1 143 ? 12.046 -1.984 -2.682 1.00 95.06 143 VAL A CA 1
ATOM 1115 C C . VAL A 1 143 ? 13.107 -2.899 -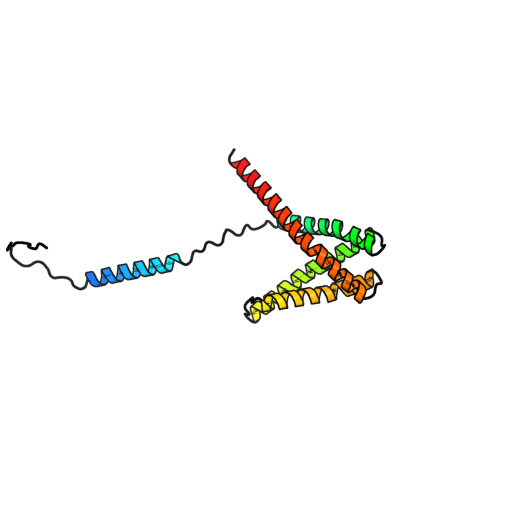3.304 1.00 95.06 143 VAL A C 1
ATOM 1117 O O . VAL A 1 143 ? 13.495 -2.637 -4.445 1.00 95.06 143 VAL A O 1
ATOM 1120 N N . PRO A 1 144 ? 13.566 -3.992 -2.656 1.00 94.44 144 PRO A N 1
ATOM 1121 C CA . PRO A 1 144 ? 14.520 -4.904 -3.286 1.00 94.44 144 PRO A CA 1
ATOM 1122 C C . PRO A 1 144 ? 13.945 -5.598 -4.520 1.00 94.44 144 PRO A C 1
ATOM 1124 O O . PRO A 1 144 ? 14.656 -5.766 -5.511 1.00 94.44 144 PRO A O 1
ATOM 1127 N N . LEU A 1 145 ? 12.657 -5.958 -4.485 1.00 94.19 145 LEU A N 1
ATOM 1128 C CA . LEU A 1 145 ? 11.969 -6.535 -5.636 1.00 94.19 145 LEU A CA 1
ATOM 1129 C C . LEU A 1 145 ? 11.933 -5.549 -6.807 1.00 94.19 145 LEU A C 1
ATOM 1131 O O . LEU A 1 145 ? 12.270 -5.927 -7.925 1.00 94.19 145 LEU A O 1
ATOM 1135 N N . ALA A 1 146 ? 11.554 -4.295 -6.558 1.00 92.81 146 ALA A N 1
ATOM 1136 C CA . ALA A 1 146 ? 11.486 -3.256 -7.577 1.00 92.81 146 ALA A CA 1
ATOM 1137 C C . ALA A 1 146 ? 12.871 -2.935 -8.156 1.00 92.81 146 ALA A C 1
ATOM 1139 O O . ALA A 1 146 ? 13.017 -2.864 -9.374 1.00 92.81 146 ALA A O 1
ATOM 1140 N N . ALA A 1 147 ? 13.890 -2.810 -7.301 1.00 94.94 147 ALA A N 1
ATOM 1141 C CA . ALA A 1 147 ? 15.273 -2.588 -7.717 1.00 94.94 147 ALA A CA 1
ATOM 1142 C C . ALA A 1 147 ? 15.784 -3.718 -8.620 1.00 94.94 147 ALA A C 1
ATOM 1144 O O . ALA A 1 147 ? 16.368 -3.456 -9.671 1.00 94.94 147 ALA A O 1
ATOM 1145 N N . TRP A 1 148 ? 15.511 -4.971 -8.245 1.00 95.12 148 TRP A N 1
ATOM 1146 C CA . TRP A 1 148 ? 15.880 -6.135 -9.045 1.00 95.12 148 TRP A CA 1
ATOM 1147 C C . TRP A 1 148 ? 15.097 -6.215 -10.363 1.00 95.12 148 TRP A C 1
ATOM 1149 O O . TRP A 1 148 ? 15.694 -6.435 -11.413 1.00 95.12 148 TRP A O 1
ATOM 1159 N N . TRP A 1 149 ? 13.781 -5.989 -10.333 1.00 93.69 149 TRP A N 1
ATOM 1160 C CA . TRP A 1 149 ? 12.912 -6.109 -11.509 1.00 93.69 149 TRP A CA 1
ATOM 1161 C C . TRP A 1 149 ? 13.176 -5.029 -12.562 1.00 93.69 149 TRP A C 1
ATOM 1163 O O . TRP A 1 149 ? 13.214 -5.315 -13.756 1.00 93.69 149 TRP A O 1
ATOM 1173 N N . LEU A 1 150 ? 13.365 -3.785 -12.117 1.00 89.62 150 LEU A N 1
ATOM 1174 C CA . LEU A 1 150 ? 13.592 -2.623 -12.980 1.00 89.62 150 LEU A CA 1
ATOM 1175 C C . LEU A 1 150 ? 15.082 -2.382 -13.262 1.00 89.62 150 LEU A C 1
ATOM 1177 O O . LEU A 1 150 ? 15.423 -1.491 -14.030 1.00 89.62 150 LEU A O 1
ATOM 1181 N N . SER A 1 151 ? 15.981 -3.165 -12.652 1.00 92.12 151 SER A N 1
ATOM 1182 C CA . SER A 1 151 ? 17.437 -2.965 -12.728 1.00 92.12 151 SER A CA 1
ATOM 1183 C C . SER A 1 151 ? 17.882 -1.547 -12.328 1.00 92.12 151 SER A C 1
ATOM 1185 O O . SER A 1 151 ? 18.805 -0.980 -12.912 1.00 92.12 151 SER A O 1
ATOM 1187 N N . ILE A 1 152 ? 17.226 -0.973 -11.316 1.00 92.88 152 ILE A N 1
ATOM 1188 C CA . ILE A 1 152 ? 17.515 0.362 -10.770 1.00 92.88 152 ILE A CA 1
ATOM 1189 C C . ILE A 1 152 ? 18.203 0.262 -9.406 1.00 92.88 152 ILE A C 1
ATOM 1191 O O . ILE A 1 152 ? 18.187 -0.776 -8.744 1.00 92.88 152 ILE A O 1
ATOM 1195 N N . SER A 1 153 ? 18.805 1.359 -8.948 1.00 96.06 153 SER A N 1
ATOM 1196 C CA . SER A 1 153 ? 19.396 1.403 -7.604 1.00 96.06 153 SER A CA 1
ATOM 1197 C C . SER A 1 153 ? 18.331 1.274 -6.503 1.00 96.06 153 SER A C 1
ATOM 1199 O O . SER A 1 153 ? 17.201 1.738 -6.662 1.00 96.06 153 SER A O 1
ATOM 1201 N N . LEU A 1 154 ? 18.708 0.731 -5.337 1.00 94.50 154 LEU A N 1
ATOM 1202 C CA . LEU A 1 154 ? 17.821 0.659 -4.162 1.00 94.50 154 LEU A CA 1
ATOM 1203 C C . LEU A 1 154 ? 17.269 2.032 -3.759 1.00 94.50 154 LEU A C 1
ATOM 1205 O O . LEU A 1 154 ? 16.120 2.137 -3.349 1.00 94.50 154 LEU A O 1
ATOM 1209 N N . MET A 1 155 ? 18.069 3.091 -3.909 1.00 96.00 155 MET A N 1
ATOM 1210 C CA . MET A 1 155 ? 17.635 4.451 -3.595 1.00 96.00 155 MET A CA 1
ATOM 1211 C C . MET A 1 155 ? 16.552 4.941 -4.566 1.00 96.00 155 MET A C 1
ATOM 1213 O O . MET A 1 155 ? 15.574 5.543 -4.139 1.00 96.00 155 MET A O 1
ATOM 1217 N N . GLN A 1 156 ? 16.686 4.663 -5.867 1.00 92.94 156 GLN A N 1
ATOM 1218 C CA . GLN A 1 156 ? 15.641 4.988 -6.847 1.00 92.94 156 GLN A CA 1
ATOM 1219 C C . GLN A 1 156 ? 14.364 4.183 -6.591 1.00 92.94 156 GLN A C 1
ATOM 1221 O O . GLN A 1 156 ? 13.278 4.751 -6.624 1.00 92.94 156 GLN A O 1
ATOM 1226 N N . ALA A 1 157 ? 14.490 2.889 -6.285 1.00 94.00 157 ALA A N 1
ATOM 1227 C CA . ALA A 1 157 ? 13.352 2.044 -5.934 1.00 94.00 157 ALA A CA 1
ATOM 1228 C C . ALA A 1 157 ? 12.649 2.515 -4.648 1.00 94.00 157 ALA A C 1
ATOM 1230 O O . ALA A 1 157 ? 11.429 2.459 -4.566 1.00 94.00 157 ALA A O 1
ATOM 1231 N N . PHE A 1 158 ? 13.393 3.045 -3.675 1.00 94.19 158 PHE A N 1
ATOM 1232 C CA . PHE A 1 158 ? 12.822 3.662 -2.477 1.00 94.19 158 PHE A CA 1
ATOM 1233 C C . PHE A 1 158 ? 12.019 4.934 -2.798 1.00 94.19 158 PHE A C 1
ATOM 1235 O O . PHE A 1 158 ? 10.906 5.103 -2.308 1.00 94.19 158 PHE A O 1
ATOM 1242 N N . TRP A 1 159 ? 12.531 5.812 -3.669 1.00 94.38 159 TRP A N 1
ATOM 1243 C CA . TRP A 1 159 ? 11.766 6.979 -4.132 1.00 94.38 159 TRP A CA 1
ATOM 1244 C C . TRP A 1 159 ? 10.526 6.591 -4.941 1.00 94.38 159 TRP A C 1
ATOM 1246 O O . TRP A 1 159 ? 9.488 7.242 -4.813 1.00 94.38 159 TRP A O 1
ATOM 1256 N N . LEU A 1 160 ? 10.626 5.530 -5.746 1.00 92.06 160 LEU A N 1
ATOM 1257 C CA . LEU A 1 160 ? 9.494 4.941 -6.460 1.00 92.06 160 LEU A CA 1
ATOM 1258 C C . LEU A 1 160 ? 8.426 4.479 -5.465 1.00 92.06 160 LEU A C 1
ATOM 1260 O O . LEU A 1 160 ? 7.264 4.829 -5.639 1.00 92.06 160 LEU A O 1
ATOM 1264 N N . ASP A 1 161 ? 8.818 3.770 -4.406 1.00 92.19 161 ASP A N 1
ATOM 1265 C CA . ASP A 1 161 ? 7.910 3.275 -3.367 1.00 92.19 161 ASP A CA 1
ATOM 1266 C C . ASP A 1 161 ? 7.199 4.419 -2.624 1.00 92.19 161 ASP A C 1
ATOM 1268 O O . ASP A 1 161 ? 5.977 4.405 -2.495 1.00 92.19 161 ASP A O 1
ATOM 1272 N N . ILE A 1 162 ? 7.919 5.492 -2.267 1.00 91.81 162 ILE A N 1
ATOM 1273 C CA . ILE A 1 162 ? 7.303 6.709 -1.706 1.00 91.81 162 ILE A CA 1
ATOM 1274 C C . ILE A 1 162 ? 6.303 7.330 -2.690 1.00 91.81 162 ILE A C 1
ATOM 1276 O O . ILE A 1 162 ? 5.199 7.711 -2.296 1.00 91.81 162 ILE A O 1
ATOM 1280 N N . GLY A 1 163 ? 6.674 7.452 -3.967 1.00 90.50 163 GLY A N 1
ATOM 1281 C CA . GLY A 1 163 ? 5.793 7.996 -5.001 1.00 90.50 163 GLY A CA 1
ATOM 1282 C C . GLY A 1 163 ? 4.532 7.150 -5.182 1.00 90.50 163 GLY A C 1
ATOM 1283 O O . GLY A 1 163 ? 3.425 7.690 -5.253 1.00 90.50 163 GLY A O 1
ATOM 1284 N N . LEU A 1 164 ? 4.694 5.826 -5.183 1.00 88.38 164 LEU A N 1
ATOM 1285 C CA . LEU A 1 164 ? 3.604 4.864 -5.252 1.00 88.38 164 LEU A CA 1
ATOM 1286 C C . LEU A 1 164 ? 2.693 4.996 -4.030 1.00 88.38 164 LEU A C 1
ATOM 1288 O O . LEU A 1 164 ? 1.486 5.132 -4.198 1.00 88.38 164 LEU A O 1
ATOM 1292 N N . LEU A 1 165 ? 3.247 5.036 -2.819 1.00 88.81 165 LEU A N 1
ATOM 1293 C CA . LEU A 1 165 ? 2.489 5.201 -1.582 1.00 88.81 165 LEU A CA 1
ATOM 1294 C C . LEU A 1 165 ? 1.676 6.502 -1.589 1.00 88.81 165 LEU A C 1
ATOM 1296 O O . LEU A 1 165 ? 0.465 6.476 -1.346 1.00 88.81 165 LEU A O 1
ATOM 1300 N N . LEU A 1 166 ? 2.310 7.629 -1.929 1.00 89.50 166 LEU A N 1
ATOM 1301 C CA . LEU A 1 166 ? 1.659 8.942 -1.964 1.00 89.50 166 LEU A CA 1
ATOM 1302 C C . LEU A 1 166 ? 0.541 9.025 -3.006 1.00 89.50 166 LEU A C 1
ATOM 1304 O O . LEU A 1 166 ? -0.440 9.730 -2.778 1.00 89.50 166 LEU A O 1
ATOM 1308 N N . MET A 1 167 ? 0.655 8.307 -4.123 1.00 86.31 167 MET A N 1
ATOM 1309 C CA . MET A 1 167 ? -0.404 8.219 -5.131 1.00 86.31 167 MET A CA 1
ATOM 1310 C C . MET A 1 167 ? -1.483 7.184 -4.748 1.00 86.31 167 MET A C 1
ATOM 1312 O O . MET A 1 167 ? -2.667 7.387 -5.027 1.00 86.31 167 MET A O 1
ATOM 1316 N N . PHE A 1 168 ? -1.128 6.104 -4.052 1.00 85.06 168 PHE A N 1
ATOM 1317 C CA . PHE A 1 168 ? -2.054 5.017 -3.720 1.00 85.06 168 PHE A CA 1
ATOM 1318 C C . PHE A 1 168 ? -2.969 5.345 -2.531 1.00 85.06 168 PHE A C 1
ATOM 1320 O O . PHE A 1 168 ? -4.122 4.906 -2.491 1.00 85.06 168 PHE A O 1
ATOM 1327 N N . LEU A 1 169 ? -2.498 6.167 -1.588 1.00 86.00 169 LEU A N 1
ATOM 1328 C CA . LEU A 1 169 ? -3.285 6.710 -0.472 1.00 86.00 169 LEU A CA 1
ATOM 1329 C C . LEU A 1 169 ? -4.562 7.446 -0.926 1.00 86.00 169 LEU A C 1
ATOM 1331 O O . LEU A 1 169 ? -5.658 7.033 -0.529 1.00 86.00 169 LEU A O 1
ATOM 1335 N N . PRO A 1 170 ? -4.484 8.505 -1.758 1.00 86.50 170 PRO A N 1
ATOM 1336 C CA . PRO A 1 170 ? -5.671 9.206 -2.232 1.00 86.50 170 PRO A CA 1
ATOM 1337 C C . PRO A 1 170 ? -6.544 8.315 -3.120 1.00 86.50 170 PRO A C 1
ATOM 1339 O O . PRO A 1 170 ? -7.768 8.396 -3.017 1.00 86.50 170 PRO A O 1
ATOM 1342 N N . TYR A 1 171 ? -5.950 7.423 -3.925 1.00 85.31 171 TYR A N 1
ATOM 1343 C CA . TYR A 1 171 ? -6.704 6.425 -4.693 1.00 85.31 171 TYR A CA 1
ATOM 1344 C C . TYR A 1 171 ? -7.566 5.543 -3.782 1.00 85.31 171 TYR A C 1
ATOM 1346 O O . TYR A 1 171 ? -8.770 5.422 -4.000 1.00 85.31 171 TYR A O 1
ATOM 1354 N N . THR A 1 172 ? -6.976 4.985 -2.725 1.00 84.62 172 THR A N 1
ATOM 1355 C CA . THR A 1 172 ? -7.677 4.109 -1.779 1.00 84.62 172 THR A CA 1
ATOM 1356 C C . THR A 1 172 ? -8.812 4.848 -1.075 1.00 84.62 172 THR A C 1
ATOM 1358 O O . THR A 1 172 ? -9.920 4.322 -0.961 1.00 84.62 172 THR A O 1
ATOM 1361 N N . MET A 1 173 ? -8.572 6.090 -0.648 1.00 82.12 173 MET A N 1
ATOM 1362 C CA . MET A 1 173 ? -9.600 6.934 -0.032 1.00 82.12 173 MET A CA 1
ATOM 1363 C C . MET A 1 173 ? -10.767 7.203 -0.989 1.00 82.12 173 MET A C 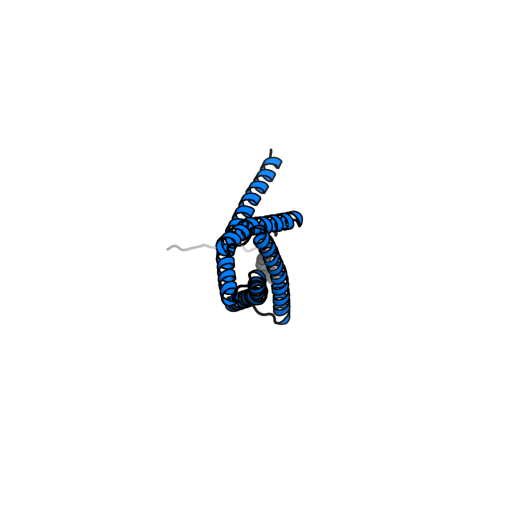1
ATOM 1365 O O . MET A 1 173 ? -11.928 7.034 -0.610 1.00 82.12 173 MET A O 1
ATOM 1369 N N . LEU A 1 174 ? -10.466 7.581 -2.234 1.00 85.94 174 LEU A N 1
ATOM 1370 C CA . LEU A 1 174 ? -11.476 7.889 -3.242 1.00 85.94 174 LEU A CA 1
ATOM 1371 C C . LEU A 1 17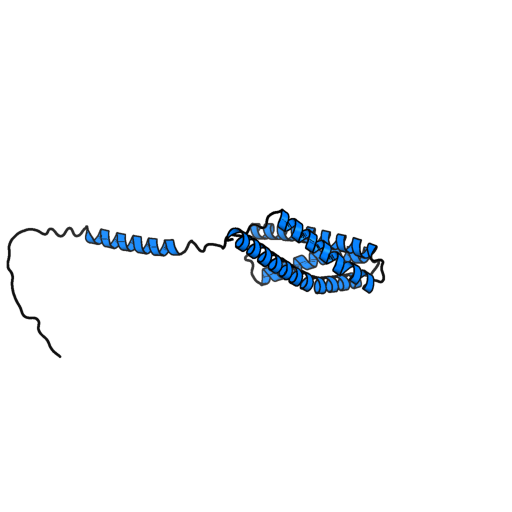4 ? -12.277 6.647 -3.647 1.00 85.94 174 LEU A C 1
ATOM 1373 O O . LEU A 1 174 ? -13.501 6.716 -3.741 1.00 85.94 174 LEU A O 1
ATOM 1377 N N . PHE A 1 175 ? -11.602 5.513 -3.848 1.00 86.25 175 PHE A N 1
ATOM 1378 C CA . PHE A 1 175 ? -12.241 4.242 -4.180 1.00 86.25 175 PHE A CA 1
ATOM 1379 C C . PHE A 1 175 ? -13.189 3.788 -3.069 1.00 86.25 175 PHE A C 1
ATOM 1381 O O . PHE A 1 175 ? -14.340 3.453 -3.351 1.00 86.25 175 PHE A O 1
ATOM 1388 N N . ASN A 1 176 ? -12.738 3.825 -1.811 1.00 85.44 176 ASN A N 1
ATOM 1389 C CA . ASN A 1 176 ? -13.567 3.449 -0.666 1.00 85.44 176 ASN A CA 1
ATOM 1390 C C . ASN A 1 176 ? -14.818 4.326 -0.580 1.00 85.44 176 ASN A C 1
ATOM 1392 O O . ASN A 1 176 ? -15.928 3.805 -0.477 1.00 85.44 176 ASN A O 1
ATOM 1396 N N . TRP A 1 177 ? -14.651 5.646 -0.710 1.00 84.31 177 TRP A N 1
ATOM 1397 C CA . TRP A 1 177 ? -15.774 6.580 -0.702 1.00 84.31 177 TRP A CA 1
ATOM 1398 C C . TRP A 1 177 ? -16.752 6.331 -1.857 1.00 84.31 177 TRP A C 1
ATOM 1400 O O . TRP A 1 177 ? -17.963 6.268 -1.643 1.00 84.31 177 TRP A O 1
ATOM 1410 N N . ALA A 1 178 ? -16.241 6.133 -3.075 1.00 84.12 178 ALA A N 1
ATOM 1411 C CA . ALA A 1 178 ? -17.066 5.846 -4.243 1.00 84.12 178 ALA A CA 1
ATOM 1412 C C . ALA A 1 178 ? -17.835 4.523 -4.092 1.00 84.12 178 ALA A C 1
ATOM 1414 O O . ALA A 1 178 ? -19.032 4.468 -4.386 1.00 84.12 178 ALA A O 1
ATOM 1415 N N . TYR A 1 179 ? -17.177 3.468 -3.605 1.00 83.88 179 TYR A N 1
ATOM 1416 C CA . TYR A 1 179 ? -17.800 2.167 -3.375 1.00 83.88 179 TYR A CA 1
ATOM 1417 C C . TYR A 1 179 ? -18.922 2.256 -2.336 1.00 83.88 179 TYR A C 1
ATOM 1419 O O . TYR A 1 179 ? -20.018 1.737 -2.569 1.00 83.88 179 TYR A O 1
ATOM 1427 N N . ASP A 1 180 ? -18.675 2.937 -1.216 1.00 82.38 180 ASP A N 1
ATOM 1428 C CA . ASP A 1 180 ? -19.668 3.098 -0.155 1.00 82.38 180 ASP A CA 1
ATOM 1429 C C . ASP A 1 180 ? -20.869 3.931 -0.640 1.00 82.38 180 ASP A C 1
ATOM 1431 O O . ASP A 1 180 ? -22.012 3.504 -0.458 1.00 82.38 180 ASP A O 1
ATOM 1435 N N . ALA A 1 181 ? -20.644 5.017 -1.389 1.00 81.12 181 ALA A N 1
ATOM 1436 C CA . ALA A 1 181 ? -21.719 5.819 -1.983 1.00 81.12 181 ALA A CA 1
ATOM 1437 C C . ALA A 1 181 ? -22.577 5.026 -2.991 1.00 81.12 181 ALA A C 1
ATOM 1439 O O . ALA A 1 181 ? -23.806 5.156 -3.026 1.00 81.12 181 ALA A O 1
ATOM 1440 N N . VAL A 1 182 ? -21.954 4.183 -3.823 1.00 82.62 182 VAL A N 1
ATOM 1441 C CA . VAL A 1 182 ? -22.679 3.304 -4.758 1.00 82.62 182 VAL A CA 1
ATOM 1442 C C . VAL A 1 182 ? -23.484 2.256 -3.992 1.00 82.62 182 VAL A C 1
ATOM 1444 O O . VAL A 1 182 ? -24.653 2.019 -4.310 1.00 82.62 182 VAL A O 1
ATOM 1447 N N . ARG A 1 183 ? -22.890 1.649 -2.962 1.00 80.19 183 ARG A N 1
ATOM 1448 C CA . ARG A 1 183 ? -23.550 0.636 -2.136 1.00 80.19 183 ARG A CA 1
ATOM 1449 C C . ARG A 1 183 ? -24.763 1.204 -1.407 1.00 80.19 183 ARG A C 1
ATOM 1451 O O . ARG A 1 183 ? -25.820 0.577 -1.438 1.00 80.19 183 ARG A O 1
ATOM 1458 N N . GLU A 1 184 ? -24.643 2.385 -0.808 1.00 78.06 184 GLU A N 1
ATOM 1459 C CA . GLU A 1 184 ? -25.763 3.082 -0.168 1.00 78.06 184 GLU A CA 1
ATOM 1460 C C . GLU A 1 184 ? -26.912 3.305 -1.156 1.00 78.06 184 GLU A C 1
ATOM 1462 O O . GLU A 1 184 ? -28.050 2.927 -0.873 1.00 78.06 184 GLU A O 1
ATOM 1467 N N . ARG A 1 185 ? -26.621 3.805 -2.363 1.00 77.12 185 ARG A N 1
ATOM 1468 C CA . ARG A 1 185 ? -27.639 4.009 -3.410 1.00 77.12 185 ARG A CA 1
ATOM 1469 C C . ARG A 1 185 ? -28.326 2.711 -3.840 1.00 77.12 185 ARG A C 1
ATOM 1471 O O . ARG A 1 185 ? -29.535 2.708 -4.067 1.00 77.12 185 ARG A O 1
ATOM 1478 N N . LEU A 1 186 ? -27.587 1.607 -3.959 1.00 76.88 186 LEU A N 1
ATOM 1479 C CA . LEU A 1 186 ? -28.155 0.304 -4.329 1.00 76.88 186 LEU A CA 1
ATOM 1480 C C . LEU A 1 186 ? -29.041 -0.282 -3.223 1.00 76.88 186 LEU A C 1
ATOM 1482 O O . LEU A 1 186 ? -30.084 -0.867 -3.521 1.00 76.88 186 LEU A O 1
ATOM 1486 N N . VAL A 1 187 ? -28.651 -0.110 -1.959 1.00 76.75 187 VAL A N 1
ATOM 1487 C CA . VAL A 1 187 ? -29.445 -0.554 -0.806 1.00 76.75 187 VAL A CA 1
ATOM 1488 C C . VAL A 1 187 ? -30.743 0.250 -0.707 1.00 76.75 187 VAL A C 1
ATOM 1490 O O . VAL A 1 187 ? -31.809 -0.354 -0.603 1.00 76.75 187 VAL A O 1
ATOM 1493 N N . GLN A 1 188 ? -30.678 1.579 -0.845 1.00 73.44 188 GLN A N 1
ATOM 1494 C CA . GLN A 1 188 ? -31.864 2.447 -0.849 1.00 73.44 188 GLN A CA 1
ATOM 1495 C C . GLN A 1 188 ? -32.849 2.073 -1.970 1.00 73.44 188 GLN A C 1
ATOM 1497 O O . GLN A 1 188 ? -34.053 1.985 -1.747 1.00 73.44 188 GLN A O 1
ATOM 1502 N N . ARG A 1 189 ? -32.339 1.751 -3.169 1.00 70.56 189 ARG A N 1
ATOM 1503 C CA . ARG A 1 189 ? -33.164 1.288 -4.299 1.00 70.56 189 ARG A CA 1
ATOM 1504 C C . ARG A 1 189 ? -33.880 -0.036 -4.037 1.00 70.56 189 ARG A C 1
ATOM 1506 O O . ARG A 1 189 ? -35.027 -0.185 -4.451 1.00 70.56 189 ARG A O 1
ATOM 1513 N N . ARG A 1 190 ? -33.227 -0.997 -3.371 1.00 69.81 190 ARG A N 1
ATOM 1514 C CA . ARG A 1 190 ? -33.878 -2.265 -2.998 1.00 69.81 190 ARG A CA 1
ATOM 1515 C C . ARG A 1 190 ? -34.986 -2.056 -1.975 1.00 69.81 190 ARG A C 1
ATOM 1517 O O . ARG A 1 190 ? -36.033 -2.666 -2.135 1.00 69.81 190 ARG A O 1
ATOM 1524 N N . MET A 1 191 ? -34.772 -1.208 -0.967 1.00 68.00 191 MET A N 1
ATOM 1525 C CA . MET A 1 191 ? -35.809 -0.935 0.035 1.00 68.00 191 MET A CA 1
ATOM 1526 C C . MET A 1 191 ? -37.029 -0.260 -0.603 1.00 68.00 191 MET A C 1
ATOM 1528 O O . MET A 1 191 ? -38.138 -0.750 -0.429 1.00 68.00 191 MET A O 1
ATOM 1532 N N . ALA A 1 192 ? -36.814 0.746 -1.458 1.00 65.69 192 ALA A N 1
ATOM 1533 C CA . ALA A 1 192 ? -37.892 1.419 -2.187 1.00 65.69 192 ALA A CA 1
ATOM 1534 C C . ALA A 1 192 ? -38.680 0.495 -3.139 1.00 65.69 192 ALA A C 1
ATOM 1536 O O . ALA A 1 192 ? -39.837 0.764 -3.430 1.00 65.69 192 ALA A O 1
ATOM 1537 N N . SER A 1 193 ? -38.068 -0.590 -3.629 1.00 67.31 193 SER A N 1
ATOM 1538 C CA . SER A 1 193 ? -38.728 -1.564 -4.517 1.00 67.31 193 SER A CA 1
ATOM 1539 C C . SER A 1 193 ? -39.492 -2.664 -3.766 1.00 67.31 193 SER A C 1
ATOM 1541 O O . SER A 1 193 ? -40.220 -3.414 -4.401 1.00 67.31 193 SER A O 1
ATOM 1543 N N . CYS A 1 194 ? -39.301 -2.807 -2.449 1.00 60.91 194 CYS A N 1
ATOM 1544 C CA . CYS A 1 194 ? -40.102 -3.705 -1.603 1.00 60.91 194 CYS A CA 1
ATOM 1545 C C . CYS A 1 194 ? -41.310 -2.995 -0.968 1.00 60.91 194 CYS A C 1
ATOM 1547 O O . CYS A 1 194 ? -42.178 -3.662 -0.415 1.00 60.91 194 CYS A O 1
ATOM 1549 N N . GLU A 1 195 ? -41.331 -1.661 -0.996 1.00 59.84 195 GLU A N 1
ATOM 1550 C CA . GLU A 1 195 ? -42.394 -0.818 -0.432 1.00 59.84 195 GLU A CA 1
ATOM 1551 C C . GLU A 1 195 ? -43.443 -0.388 -1.478 1.00 59.84 195 GLU A C 1
ATOM 1553 O O . GLU A 1 195 ? -44.445 0.226 -1.117 1.00 59.84 195 GLU A O 1
ATOM 1558 N N . ALA A 1 196 ? -43.216 -0.716 -2.756 1.00 50.88 196 ALA A N 1
ATOM 1559 C CA . ALA A 1 196 ? -44.096 -0.454 -3.898 1.00 50.88 196 ALA A CA 1
ATOM 1560 C C . ALA A 1 196 ? -44.682 -1.761 -4.447 1.00 50.88 196 ALA A C 1
ATOM 1562 O O . ALA A 1 196 ? -45.864 -1.739 -4.856 1.00 50.88 196 ALA A O 1
#

pLDDT: mean 75.7, std 18.57, range [31.81, 96.06]

InterPro domains:
  IPR007896 Chlorhexidine efflux transporter [PF05232] (54-117)
  IPR007896 Chlorhexidine efflux transporter [PF05232] (123-185)
  IPR058208 PACE efflux transporter [NF033664] (55-183)